Protein AF-A0A2A5GUU9-F1 (afdb_monomer_lite)

pLDDT: mean 74.66, std 14.59, range [38.53, 94.06]

Structure (mmCIF, N/CA/C/O backbone):
data_AF-A0A2A5GUU9-F1
#
_entry.id   AF-A0A2A5GUU9-F1
#
loop_
_atom_site.group_PDB
_atom_site.id
_atom_site.type_symbol
_atom_site.label_atom_id
_atom_site.label_alt_id
_atom_site.label_comp_id
_atom_site.label_asym_id
_atom_site.label_entity_id
_atom_site.label_seq_id
_atom_site.pdbx_PDB_ins_code
_atom_site.Cartn_x
_atom_site.Cartn_y
_atom_site.Cartn_z
_atom_site.occupancy
_atom_site.B_iso_or_equiv
_atom_site.auth_seq_id
_atom_site.auth_comp_id
_atom_site.auth_asym_id
_atom_site.auth_atom_id
_atom_site.pdbx_PDB_model_num
ATOM 1 N N . MET A 1 1 ? 46.945 8.160 -60.329 1.00 44.88 1 MET A N 1
ATOM 2 C CA . MET A 1 1 ? 46.396 6.872 -59.858 1.00 44.88 1 MET A CA 1
ATOM 3 C C . MET A 1 1 ? 44.908 6.904 -60.139 1.00 44.88 1 MET A C 1
ATOM 5 O O . MET A 1 1 ? 44.230 7.771 -59.609 1.00 44.88 1 MET A O 1
ATOM 9 N N . LEU A 1 2 ? 44.439 6.082 -61.076 1.00 42.75 2 LEU A N 1
ATOM 10 C CA . LEU A 1 2 ? 43.043 6.061 -61.502 1.00 42.75 2 LEU A CA 1
ATOM 11 C C . LEU A 1 2 ? 42.257 5.237 -60.474 1.00 42.75 2 LEU A C 1
ATOM 13 O O . LEU A 1 2 ? 42.399 4.018 -60.431 1.00 42.75 2 LEU A O 1
ATOM 17 N N . THR A 1 3 ? 41.498 5.887 -59.594 1.00 52.78 3 THR A N 1
ATOM 18 C CA . THR A 1 3 ? 40.617 5.191 -58.648 1.00 52.78 3 THR A CA 1
ATOM 19 C C . THR A 1 3 ? 39.367 4.759 -59.409 1.00 52.78 3 THR A C 1
ATOM 21 O O . THR A 1 3 ? 38.407 5.518 -59.529 1.00 52.78 3 THR A O 1
ATOM 24 N N . GLY A 1 4 ? 39.420 3.577 -60.022 1.00 50.66 4 GLY A N 1
ATOM 25 C CA . GLY A 1 4 ? 38.281 3.004 -60.730 1.00 50.66 4 GLY A CA 1
ATOM 26 C C . GLY A 1 4 ? 37.145 2.690 -59.759 1.00 50.66 4 GLY A C 1
ATOM 27 O O . GLY A 1 4 ? 37.320 1.898 -58.839 1.00 50.66 4 GLY A O 1
ATOM 28 N N . SER A 1 5 ? 35.980 3.300 -59.972 1.00 59.09 5 SER A N 1
ATOM 29 C CA . SER A 1 5 ? 34.720 2.783 -59.441 1.00 59.09 5 SER A CA 1
ATOM 30 C C . SER A 1 5 ? 34.329 1.582 -60.304 1.00 59.09 5 SER A C 1
ATOM 32 O O . SER A 1 5 ? 33.930 1.746 -61.456 1.00 59.09 5 SER A O 1
ATOM 34 N N . SER A 1 6 ? 34.514 0.367 -59.789 1.00 62.28 6 SER A N 1
ATOM 35 C CA . SER A 1 6 ? 33.959 -0.837 -60.402 1.00 62.28 6 SER A CA 1
ATOM 36 C C . SER A 1 6 ? 32.470 -0.898 -60.068 1.00 62.28 6 SER A C 1
ATOM 38 O O . SER A 1 6 ? 32.090 -1.131 -58.922 1.00 62.28 6 SER A O 1
ATOM 40 N N . THR A 1 7 ? 31.616 -0.662 -61.061 1.00 57.97 7 THR A N 1
ATOM 41 C CA . THR A 1 7 ? 30.197 -1.021 -60.970 1.00 57.97 7 THR A CA 1
ATOM 42 C C . THR A 1 7 ? 30.069 -2.482 -61.387 1.00 57.97 7 THR A C 1
ATOM 44 O O . THR A 1 7 ? 30.021 -2.810 -62.568 1.00 57.97 7 THR A O 1
ATOM 47 N N . GLU A 1 8 ? 30.094 -3.391 -60.413 1.00 65.75 8 GLU A N 1
ATOM 48 C CA . GLU A 1 8 ? 29.784 -4.798 -60.663 1.00 65.75 8 GLU A CA 1
ATOM 49 C C . GLU A 1 8 ? 28.259 -4.951 -60.723 1.00 65.75 8 GLU A C 1
ATOM 51 O O . GLU A 1 8 ? 27.563 -4.862 -59.713 1.00 65.75 8 GLU A O 1
ATOM 56 N N . PHE A 1 9 ? 27.714 -5.129 -61.928 1.00 59.59 9 PHE A N 1
ATOM 57 C CA . PHE A 1 9 ? 26.294 -5.419 -62.104 1.00 59.59 9 PHE A CA 1
ATOM 58 C C . PHE A 1 9 ? 26.030 -6.879 -61.735 1.00 59.59 9 PHE A C 1
ATOM 60 O O . PHE A 1 9 ? 26.279 -7.789 -62.527 1.00 59.59 9 PHE A O 1
ATOM 67 N N . LEU A 1 10 ? 25.490 -7.113 -60.540 1.00 64.44 10 LEU A N 1
ATOM 68 C CA . LEU A 1 10 ? 24.946 -8.417 -60.180 1.00 64.44 10 LEU A CA 1
ATOM 69 C C . LEU A 1 10 ? 23.604 -8.618 -60.905 1.00 64.44 10 LEU A C 1
ATOM 71 O O . LEU A 1 10 ? 22.556 -8.157 -60.460 1.00 64.44 10 LEU A O 1
ATOM 75 N N . SER A 1 11 ? 23.642 -9.284 -62.057 1.00 63.69 11 SER A N 1
ATOM 76 C CA . SER A 1 11 ? 22.452 -9.671 -62.819 1.00 63.69 11 SER A CA 1
ATOM 77 C C . SER A 1 11 ? 21.854 -10.957 -62.238 1.00 63.69 11 SER A C 1
ATOM 79 O O . SER A 1 11 ? 22.368 -12.047 -62.495 1.00 63.69 11 SER A O 1
ATOM 81 N N . ALA A 1 12 ? 20.745 -10.859 -61.503 1.00 59.12 12 AL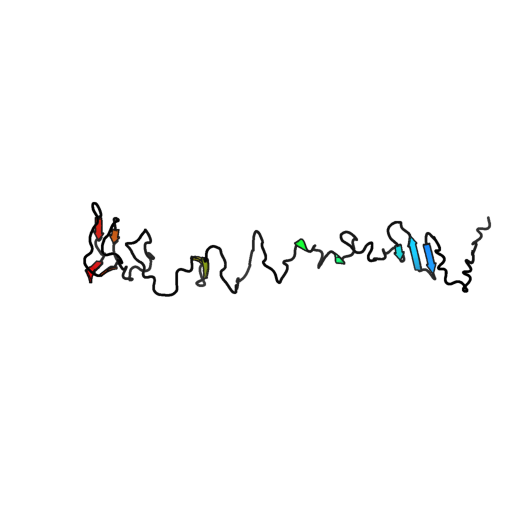A A N 1
ATOM 82 C CA . ALA A 1 12 ? 19.935 -12.029 -61.171 1.00 59.12 12 ALA A CA 1
ATOM 83 C C . ALA A 1 12 ? 19.127 -12.470 -62.407 1.00 59.12 12 ALA A C 1
ATOM 85 O O . ALA A 1 12 ? 18.341 -11.696 -62.953 1.00 59.12 12 ALA A O 1
ATOM 86 N N . ASN A 1 13 ? 19.317 -13.713 -62.859 1.00 58.25 13 ASN A N 1
ATOM 87 C CA . ASN A 1 13 ? 18.482 -14.317 -63.898 1.00 58.25 13 ASN A CA 1
ATOM 88 C C . ASN A 1 13 ? 17.068 -14.532 -63.332 1.00 58.25 13 ASN A C 1
ATOM 90 O O . ASN A 1 13 ? 16.883 -15.304 -62.394 1.00 58.25 13 ASN A O 1
ATOM 94 N N . SER A 1 14 ? 16.074 -13.848 -63.898 1.00 58.22 14 SER A N 1
ATOM 95 C CA . SER A 1 14 ? 14.685 -13.819 -63.423 1.00 58.22 14 SER A CA 1
ATOM 96 C C . SER A 1 14 ? 13.894 -15.116 -63.649 1.00 58.22 14 SER A C 1
ATOM 98 O O . SER A 1 14 ? 12.692 -15.137 -63.397 1.00 58.22 14 SER A O 1
ATOM 100 N N . ASN A 1 15 ? 14.534 -16.199 -64.111 1.00 59.56 15 ASN A N 1
ATOM 101 C CA . ASN A 1 15 ? 13.839 -17.396 -64.592 1.00 59.56 15 ASN A CA 1
ATOM 102 C C . ASN A 1 15 ? 14.002 -18.661 -63.730 1.00 59.56 15 ASN A C 1
ATOM 104 O O . ASN A 1 15 ? 13.786 -19.772 -64.212 1.00 59.56 15 ASN A O 1
ATOM 108 N N . THR A 1 16 ? 14.360 -18.529 -62.453 1.00 57.44 16 THR A N 1
ATOM 109 C CA . THR A 1 16 ? 14.311 -19.655 -61.508 1.00 57.44 16 THR A CA 1
ATOM 110 C C . THR A 1 16 ? 13.662 -19.219 -60.208 1.00 57.44 16 THR A C 1
ATOM 112 O O . THR A 1 16 ? 14.020 -18.186 -59.654 1.00 57.44 16 THR A O 1
ATOM 115 N N . THR A 1 17 ? 12.759 -20.039 -59.678 1.00 60.78 17 THR A N 1
ATOM 116 C CA . THR A 1 17 ? 12.109 -19.922 -58.357 1.00 60.78 17 THR A CA 1
ATOM 117 C C . THR A 1 17 ? 13.088 -20.036 -57.175 1.00 60.78 17 THR A C 1
ATOM 119 O O . THR A 1 17 ? 12.702 -20.418 -56.074 1.00 60.78 17 THR A O 1
ATOM 122 N N . GLN A 1 18 ? 14.373 -19.776 -57.403 1.00 60.59 18 GLN A N 1
ATOM 123 C CA . GLN A 1 18 ? 15.455 -19.938 -56.452 1.00 60.59 18 GLN A CA 1
ATOM 124 C C . GLN A 1 18 ? 15.873 -18.556 -55.955 1.00 60.59 18 GLN A C 1
ATOM 126 O O . GLN A 1 18 ? 16.434 -17.752 -56.698 1.00 60.59 18 GLN A O 1
ATOM 131 N N . SER A 1 19 ? 15.572 -18.272 -54.691 1.00 63.94 19 SER A N 1
ATOM 132 C CA . SER A 1 19 ? 16.056 -17.076 -54.012 1.00 63.94 19 SER A CA 1
ATOM 133 C C . SER A 1 19 ? 17.578 -17.165 -53.873 1.00 63.94 19 SER A C 1
ATOM 135 O O . SER A 1 19 ? 18.085 -18.003 -53.131 1.00 63.94 19 SER A O 1
ATOM 137 N N . ALA A 1 20 ? 18.317 -16.320 -54.592 1.00 63.84 20 ALA A N 1
ATOM 138 C CA . ALA A 1 20 ? 19.741 -16.127 -54.348 1.00 63.84 20 ALA A CA 1
ATOM 139 C C . ALA A 1 20 ? 19.919 -15.212 -53.126 1.00 63.84 20 ALA A C 1
ATOM 141 O O . ALA A 1 20 ? 19.330 -14.132 -53.072 1.00 63.84 20 ALA A O 1
ATOM 142 N N . ILE A 1 21 ? 20.717 -15.638 -52.144 1.00 65.56 21 ILE A N 1
ATOM 143 C CA . ILE A 1 21 ? 21.076 -14.810 -50.986 1.00 65.56 21 ILE A CA 1
ATOM 144 C C . ILE A 1 21 ? 22.334 -14.021 -51.350 1.00 65.56 21 ILE A C 1
ATOM 146 O O . ILE A 1 21 ? 23.390 -14.604 -51.585 1.00 65.56 21 ILE A O 1
ATOM 150 N N . LEU A 1 22 ? 22.218 -12.696 -51.403 1.00 72.12 22 LEU A N 1
ATOM 151 C CA . LEU A 1 22 ? 23.352 -11.791 -51.561 1.00 72.12 22 LEU A CA 1
ATOM 152 C C . LEU A 1 22 ? 23.886 -11.402 -50.176 1.00 72.12 22 LEU A C 1
ATOM 154 O O . LEU A 1 22 ? 23.215 -10.686 -49.437 1.00 72.12 22 LEU A O 1
ATOM 158 N N . THR A 1 23 ? 25.093 -11.851 -49.827 1.00 74.44 23 THR A N 1
ATOM 159 C CA . THR A 1 23 ? 25.776 -11.446 -48.587 1.00 74.44 23 THR A CA 1
ATOM 160 C C . THR A 1 23 ? 26.608 -10.194 -48.844 1.00 74.44 23 THR A C 1
ATOM 162 O O . THR A 1 23 ? 27.612 -10.244 -49.552 1.00 74.44 23 THR A O 1
ATOM 165 N N . VAL A 1 24 ? 26.196 -9.062 -48.279 1.00 78.38 24 VAL A N 1
ATOM 166 C CA . VAL A 1 24 ? 26.862 -7.760 -48.432 1.00 78.38 24 VAL A CA 1
ATOM 167 C C . VAL A 1 24 ? 26.878 -7.019 -47.101 1.00 78.38 24 VAL A C 1
ATOM 169 O O . VAL A 1 24 ? 25.917 -7.087 -46.344 1.00 78.38 24 VAL A O 1
ATOM 172 N N . ASN A 1 25 ? 27.950 -6.268 -46.834 1.00 83.69 25 ASN A N 1
ATOM 173 C CA . ASN A 1 25 ? 28.084 -5.486 -45.596 1.00 83.69 25 ASN A CA 1
ATOM 174 C C . ASN A 1 25 ? 27.114 -4.293 -45.548 1.00 83.69 25 ASN A C 1
ATOM 176 O O . ASN A 1 25 ? 26.705 -3.854 -44.474 1.00 83.69 25 ASN A O 1
ATOM 180 N N . SER A 1 26 ? 26.771 -3.736 -46.712 1.00 86.69 26 SER A N 1
ATOM 181 C CA . SER A 1 26 ? 25.816 -2.637 -46.831 1.00 86.69 26 SER A CA 1
ATOM 182 C C . SER A 1 26 ? 25.195 -2.574 -48.221 1.00 86.69 26 SER A C 1
ATOM 184 O O . SER A 1 26 ? 25.884 -2.812 -49.213 1.00 86.69 26 SER A O 1
ATOM 186 N N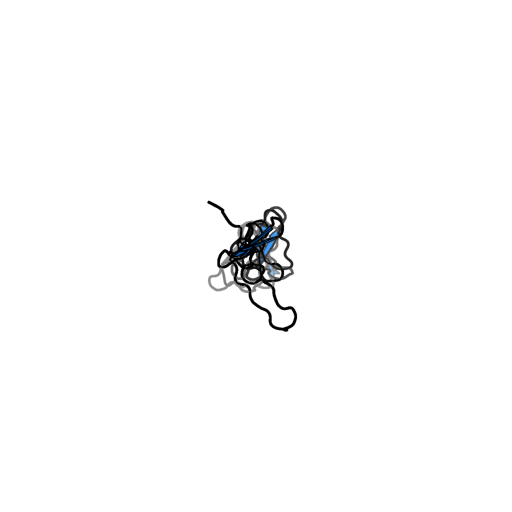 . ILE A 1 27 ? 23.933 -2.166 -48.292 1.00 88.38 27 ILE A N 1
ATOM 187 C CA . ILE A 1 27 ? 23.215 -1.861 -49.533 1.00 88.38 27 ILE A CA 1
ATOM 188 C C . ILE A 1 27 ? 22.854 -0.378 -49.499 1.00 88.38 27 ILE A C 1
ATOM 190 O O . ILE A 1 27 ? 22.288 0.070 -48.509 1.00 88.38 27 ILE A O 1
ATOM 194 N N . SER A 1 28 ? 23.161 0.378 -50.555 1.00 88.62 28 SER A N 1
ATOM 195 C CA . SER A 1 28 ? 22.864 1.814 -50.646 1.00 88.62 28 SER A CA 1
ATOM 196 C C . SER A 1 28 ? 22.017 2.126 -51.879 1.00 88.62 28 SER A C 1
ATOM 198 O O . SER A 1 28 ? 22.350 1.695 -52.983 1.00 88.62 28 SER A O 1
ATOM 200 N N . PHE A 1 29 ? 20.944 2.895 -51.695 1.00 84.50 29 PHE A N 1
ATOM 201 C CA . PHE A 1 29 ? 20.074 3.387 -52.761 1.00 84.50 29 PHE A CA 1
ATOM 202 C C . PHE A 1 29 ? 19.823 4.880 -52.569 1.00 84.50 29 PHE A C 1
ATOM 204 O O . PHE A 1 29 ? 19.198 5.294 -51.599 1.00 84.50 29 PHE A O 1
ATOM 211 N N . GLY A 1 30 ? 20.295 5.714 -53.499 1.00 82.62 30 GLY A N 1
ATOM 212 C CA . GLY A 1 30 ? 19.931 7.137 -53.521 1.00 82.62 30 GLY A CA 1
ATOM 213 C C . GLY A 1 30 ? 20.240 7.909 -52.228 1.00 82.62 30 GLY A C 1
ATOM 214 O O . GLY A 1 30 ? 19.532 8.860 -51.915 1.00 82.62 30 GLY A O 1
ATOM 215 N N . GLY A 1 31 ? 21.271 7.504 -51.478 1.00 82.06 31 GLY A N 1
ATOM 216 C CA . GLY A 1 31 ? 21.701 8.161 -50.238 1.00 82.06 31 GLY A CA 1
ATOM 217 C C . GLY A 1 31 ? 21.179 7.526 -48.947 1.00 82.06 31 GLY A C 1
ATOM 218 O O . GLY A 1 31 ? 21.681 7.870 -47.881 1.00 82.06 31 GLY A O 1
ATOM 219 N N . THR A 1 32 ? 20.247 6.573 -49.021 1.00 88.44 32 THR A N 1
ATOM 220 C CA . THR A 1 32 ? 19.879 5.733 -47.876 1.00 88.44 32 THR A CA 1
ATOM 221 C C . THR A 1 32 ? 20.622 4.407 -47.939 1.00 88.44 32 THR A C 1
ATOM 223 O O . THR A 1 32 ? 20.916 3.910 -49.027 1.00 88.44 32 THR A O 1
ATOM 226 N N . TYR A 1 33 ? 20.974 3.834 -46.791 1.00 91.56 33 TYR A N 1
ATOM 227 C CA . TYR A 1 33 ? 21.677 2.560 -46.753 1.00 91.56 33 TYR A CA 1
ATOM 228 C C . TYR A 1 33 ? 21.224 1.658 -45.607 1.00 91.56 33 TYR A C 1
ATOM 230 O O . TYR A 1 33 ? 20.964 2.112 -44.493 1.00 91.56 33 TYR A O 1
ATOM 238 N N . LEU A 1 34 ? 21.159 0.362 -45.907 1.00 92.81 34 LEU A N 1
ATOM 239 C CA . LEU A 1 34 ? 21.065 -0.717 -44.932 1.00 92.81 34 LEU A CA 1
ATOM 240 C C . LEU A 1 34 ? 22.471 -1.232 -44.652 1.00 92.81 34 LEU A C 1
ATOM 242 O O . LEU A 1 34 ? 23.250 -1.404 -45.592 1.00 92.81 34 LEU A O 1
ATOM 246 N N . LYS A 1 35 ? 22.804 -1.489 -43.391 1.00 92.25 35 LYS A N 1
ATOM 247 C CA . LYS A 1 35 ? 24.122 -1.998 -43.003 1.00 92.25 35 LYS A CA 1
ATOM 248 C C . LYS A 1 35 ? 24.001 -3.133 -41.998 1.00 92.25 35 LYS A C 1
ATOM 250 O O . LYS A 1 35 ? 23.275 -3.009 -41.017 1.00 92.25 35 LYS A O 1
ATOM 255 N N . ASP A 1 36 ? 24.762 -4.194 -42.232 1.00 91.38 36 ASP A N 1
ATOM 256 C CA . ASP A 1 36 ? 24.990 -5.245 -41.248 1.00 91.38 36 ASP A CA 1
ATOM 257 C C . ASP A 1 36 ? 26.007 -4.755 -40.202 1.00 91.38 36 ASP A C 1
ATOM 259 O O . ASP A 1 36 ? 27.116 -4.318 -40.534 1.00 91.38 36 ASP A O 1
ATOM 263 N N . VAL A 1 37 ? 25.604 -4.771 -38.931 1.00 89.25 37 VAL A N 1
ATOM 264 C CA . VAL A 1 37 ? 26.455 -4.433 -37.780 1.00 89.25 37 VAL A CA 1
ATOM 265 C C . VAL A 1 37 ? 26.576 -5.609 -36.801 1.00 89.25 37 VAL A C 1
ATOM 267 O O . VAL A 1 37 ? 26.789 -5.417 -35.603 1.00 89.25 37 VAL A O 1
ATOM 270 N N . GLY A 1 38 ? 26.450 -6.836 -37.309 1.00 86.88 38 GLY A N 1
ATOM 271 C CA . GLY A 1 38 ? 26.517 -8.086 -36.563 1.00 86.88 38 GLY A CA 1
ATOM 272 C C . GLY A 1 38 ? 25.123 -8.590 -36.207 1.00 86.88 38 GLY A C 1
ATOM 273 O O . GLY A 1 38 ? 24.404 -9.118 -37.045 1.00 86.88 38 GLY A O 1
ATOM 274 N N . ASN A 1 39 ? 24.719 -8.428 -34.947 1.00 85.94 39 ASN A N 1
ATOM 275 C CA . ASN A 1 39 ? 23.418 -8.928 -34.478 1.00 85.94 39 ASN A CA 1
ATOM 276 C C . ASN A 1 39 ? 22.228 -8.048 -34.901 1.00 85.94 39 ASN A C 1
ATOM 278 O O . ASN A 1 39 ? 21.090 -8.371 -34.576 1.00 85.94 39 ASN A O 1
ATOM 282 N N . ASN A 1 40 ? 22.475 -6.928 -35.584 1.00 90.06 40 ASN A N 1
ATOM 283 C CA . ASN A 1 40 ? 21.451 -5.975 -35.996 1.00 90.06 40 ASN A CA 1
ATOM 284 C C . ASN A 1 40 ? 21.694 -5.513 -37.434 1.00 90.06 40 ASN A C 1
ATOM 286 O O . ASN A 1 40 ? 22.832 -5.471 -37.903 1.00 90.06 40 ASN A O 1
ATOM 290 N N . ILE A 1 41 ? 20.619 -5.071 -38.081 1.00 91.88 41 ILE A N 1
ATOM 291 C CA . ILE A 1 41 ? 20.683 -4.254 -39.290 1.00 91.88 41 ILE A CA 1
ATOM 292 C C . ILE A 1 41 ? 20.373 -2.813 -38.902 1.00 91.88 41 ILE A C 1
ATOM 294 O O . ILE A 1 41 ? 19.460 -2.572 -38.111 1.00 91.88 41 ILE A O 1
ATOM 298 N N . THR A 1 42 ? 21.108 -1.858 -39.465 1.00 93.19 42 THR A N 1
ATOM 299 C CA . THR A 1 42 ? 20.784 -0.436 -39.329 1.00 93.19 42 THR A CA 1
ATOM 300 C C . THR A 1 42 ? 20.287 0.160 -40.639 1.00 93.19 42 THR A C 1
ATOM 302 O O . THR A 1 42 ? 20.743 -0.227 -41.714 1.00 93.19 42 THR A O 1
ATOM 305 N N . TYR A 1 43 ? 19.365 1.116 -40.551 1.00 94.06 43 TYR A N 1
ATOM 306 C CA . TYR A 1 43 ? 18.928 1.984 -41.640 1.00 94.06 43 TYR A CA 1
ATOM 307 C C . TYR A 1 43 ? 19.463 3.389 -41.379 1.00 94.06 43 TYR A C 1
ATOM 309 O O . TYR A 1 43 ? 19.081 4.029 -40.406 1.00 94.06 43 TYR A O 1
ATOM 317 N N . ASN A 1 44 ? 20.390 3.860 -42.216 1.00 92.69 44 ASN A N 1
ATOM 318 C CA . ASN A 1 44 ? 21.064 5.156 -42.048 1.00 92.69 44 ASN A CA 1
ATOM 319 C C . ASN A 1 44 ? 21.719 5.376 -40.668 1.00 92.69 44 ASN A C 1
ATOM 321 O O . ASN A 1 44 ? 21.956 6.515 -40.273 1.00 92.69 44 ASN A O 1
ATOM 325 N N . GLY A 1 45 ? 22.052 4.294 -39.959 1.00 91.00 45 GLY A N 1
ATOM 326 C CA . GLY A 1 45 ? 22.626 4.330 -38.611 1.00 91.00 45 GLY A CA 1
ATOM 327 C C . GLY A 1 45 ? 21.648 3.960 -37.494 1.00 91.00 45 GLY A C 1
ATOM 328 O O . GLY A 1 45 ? 22.109 3.494 -36.455 1.00 91.00 45 GLY A O 1
ATOM 329 N N . ASP A 1 46 ? 20.337 4.056 -37.724 1.00 91.69 46 ASP A N 1
ATOM 330 C CA . ASP A 1 46 ? 19.316 3.666 -36.747 1.00 91.69 46 ASP A CA 1
ATOM 331 C C . ASP A 1 46 ? 19.100 2.156 -36.762 1.00 91.69 46 ASP A C 1
ATOM 333 O O . ASP A 1 46 ? 19.038 1.545 -37.827 1.00 91.69 46 ASP A O 1
ATOM 337 N N . ILE A 1 47 ? 18.975 1.534 -35.591 1.00 91.62 47 ILE A N 1
ATOM 338 C CA . ILE A 1 47 ? 18.718 0.093 -35.486 1.00 91.62 47 ILE A CA 1
ATOM 339 C C . ILE A 1 47 ? 17.319 -0.215 -36.023 1.00 91.62 47 ILE A C 1
ATOM 341 O O . ILE A 1 47 ? 16.341 0.422 -35.646 1.00 91.62 47 ILE A O 1
ATOM 345 N N . ILE A 1 48 ? 17.218 -1.223 -36.890 1.00 91.25 48 ILE A N 1
ATOM 346 C CA . ILE A 1 48 ? 15.932 -1.782 -37.300 1.00 91.25 48 ILE A CA 1
ATOM 347 C C . ILE A 1 48 ? 15.513 -2.817 -36.258 1.00 91.25 48 ILE A C 1
ATOM 349 O O . ILE A 1 48 ? 16.192 -3.832 -36.065 1.00 91.25 48 ILE A O 1
ATOM 353 N N . TRP A 1 49 ? 14.380 -2.568 -35.607 1.00 90.56 49 TRP A N 1
ATOM 354 C CA . TRP A 1 49 ? 13.767 -3.514 -34.680 1.00 90.56 49 TRP A CA 1
ATOM 355 C C . TRP A 1 49 ? 12.926 -4.558 -35.422 1.00 90.56 49 TRP A C 1
ATOM 357 O O . TRP A 1 49 ? 12.206 -4.267 -36.376 1.00 90.56 49 TRP A O 1
ATOM 367 N N . THR A 1 50 ? 13.050 -5.798 -34.973 1.00 88.44 50 THR A N 1
ATOM 368 C CA . THR A 1 50 ? 12.453 -7.027 -35.497 1.00 88.44 50 THR A CA 1
ATOM 369 C C . THR A 1 50 ? 12.115 -7.936 -34.316 1.00 88.44 50 THR A C 1
ATOM 371 O O . THR A 1 50 ? 12.673 -7.757 -33.239 1.00 88.44 50 THR A O 1
ATOM 374 N N . ALA A 1 51 ? 11.328 -8.993 -34.538 1.00 86.38 51 ALA A N 1
ATOM 375 C CA . ALA A 1 51 ? 10.997 -9.984 -33.502 1.00 86.38 51 ALA A CA 1
ATOM 376 C C . ALA A 1 51 ? 12.217 -10.666 -32.832 1.00 86.38 51 ALA A C 1
ATOM 378 O O . ALA A 1 51 ? 12.076 -11.353 -31.824 1.00 86.38 51 ALA A O 1
ATOM 379 N N . ASN A 1 52 ? 13.415 -10.540 -33.418 1.00 85.19 52 ASN A N 1
ATOM 380 C CA . ASN A 1 52 ? 14.650 -11.101 -32.866 1.00 85.19 52 ASN A CA 1
ATOM 381 C C . ASN A 1 52 ? 15.391 -10.133 -31.924 1.00 85.19 52 ASN A C 1
ATOM 383 O O . ASN A 1 52 ? 16.297 -10.566 -31.214 1.00 85.19 52 ASN A O 1
ATOM 387 N N . ASN A 1 53 ? 15.065 -8.837 -31.937 1.00 86.88 53 ASN A N 1
ATOM 388 C CA . ASN A 1 53 ? 15.769 -7.791 -31.183 1.00 86.88 53 ASN A CA 1
ATOM 389 C C . ASN A 1 53 ? 14.829 -6.711 -30.605 1.00 86.88 53 ASN A C 1
ATOM 391 O O . ASN A 1 53 ? 15.299 -5.636 -30.246 1.00 86.88 53 ASN A O 1
ATOM 395 N N . ASP A 1 54 ? 13.529 -6.987 -30.490 1.00 85.06 54 ASP A N 1
ATOM 396 C CA . ASP A 1 54 ? 12.492 -6.106 -29.927 1.00 85.06 54 ASP A CA 1
ATOM 397 C C . ASP A 1 54 ? 12.093 -6.467 -28.478 1.00 85.06 54 ASP A C 1
ATOM 399 O O . ASP A 1 54 ? 11.075 -6.001 -27.973 1.00 85.06 54 ASP A O 1
ATOM 403 N N . GLY A 1 55 ? 12.893 -7.295 -27.796 1.00 80.12 55 GLY A N 1
ATOM 404 C CA . GLY A 1 55 ? 12.651 -7.732 -26.417 1.00 80.12 55 GLY A CA 1
ATOM 405 C C . GLY A 1 55 ? 13.351 -6.898 -25.335 1.00 80.12 55 GLY A C 1
ATOM 406 O O . GLY A 1 55 ? 14.023 -5.903 -25.614 1.00 80.12 55 GLY A O 1
ATOM 407 N N . ASN A 1 56 ? 13.243 -7.376 -24.088 1.00 80.19 56 ASN A N 1
ATOM 408 C CA . ASN A 1 56 ? 13.780 -6.709 -22.899 1.00 80.19 56 ASN A CA 1
ATOM 409 C C . ASN A 1 56 ? 15.273 -6.370 -23.028 1.00 80.19 56 ASN A C 1
ATOM 411 O O . ASN A 1 56 ? 16.113 -7.267 -23.143 1.00 80.19 56 ASN A O 1
ATOM 415 N N . GLY A 1 57 ? 15.606 -5.087 -22.896 1.00 78.44 57 GLY A N 1
ATOM 416 C CA . GLY A 1 57 ? 16.985 -4.599 -22.973 1.00 78.44 57 GLY A CA 1
ATOM 417 C C . GLY A 1 57 ? 17.452 -4.269 -24.394 1.00 78.44 57 GLY A C 1
ATOM 418 O O . GLY A 1 57 ? 18.635 -3.996 -24.590 1.00 78.44 57 GLY A O 1
ATOM 419 N N . SER A 1 58 ? 16.538 -4.251 -25.369 1.00 81.06 58 SER A N 1
ATOM 420 C CA . SER A 1 58 ? 16.784 -3.783 -26.742 1.00 81.06 58 SER A CA 1
ATOM 421 C C . SER A 1 58 ? 17.042 -2.275 -26.842 1.00 81.06 58 SER A C 1
ATOM 423 O O . SER A 1 58 ? 17.539 -1.798 -27.862 1.00 81.06 58 SER A O 1
ATOM 425 N N . GLY A 1 59 ? 16.686 -1.514 -25.801 1.00 79.75 59 GLY A N 1
ATOM 426 C CA . GLY A 1 59 ? 16.718 -0.051 -25.823 1.00 79.75 59 GLY A CA 1
ATOM 427 C C . GLY A 1 59 ? 15.569 0.575 -26.619 1.00 79.75 59 GLY A C 1
ATOM 428 O O . GLY A 1 59 ? 15.489 1.801 -26.668 1.00 79.75 59 GLY A O 1
ATOM 429 N N . LEU A 1 60 ? 14.676 -0.240 -27.200 1.00 81.44 60 LEU A N 1
ATOM 430 C CA . LEU A 1 60 ? 13.365 0.215 -27.648 1.00 81.44 60 LEU A CA 1
ATOM 431 C C . LEU A 1 60 ? 12.563 0.620 -26.406 1.00 81.44 60 LEU A C 1
ATOM 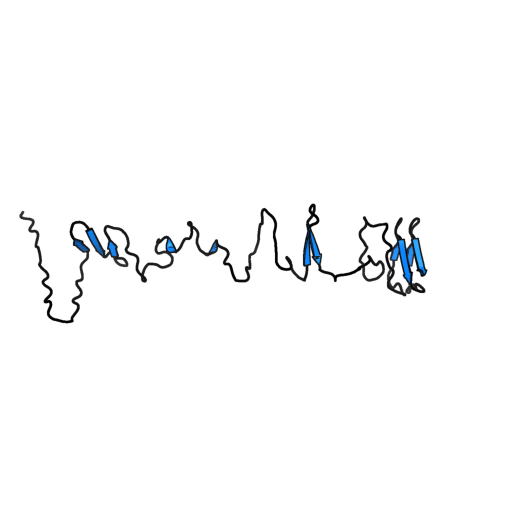433 O O . LEU A 1 60 ? 12.523 -0.099 -25.408 1.00 81.44 60 LEU A O 1
ATOM 437 N N . ASP A 1 61 ? 11.902 1.767 -26.460 1.00 71.38 61 ASP A N 1
ATOM 438 C CA . ASP A 1 61 ? 11.070 2.271 -25.366 1.00 71.38 61 ASP A CA 1
ATOM 439 C C . ASP A 1 61 ? 9.799 1.434 -25.129 1.00 71.38 61 ASP A C 1
ATOM 441 O O . ASP A 1 61 ? 9.069 1.692 -24.178 1.00 71.38 61 ASP A O 1
ATOM 445 N N . ALA A 1 62 ? 9.572 0.369 -25.908 1.00 70.19 62 ALA A N 1
ATOM 446 C CA . ALA A 1 62 ? 8.503 -0.607 -25.697 1.00 70.19 62 ALA A CA 1
ATOM 447 C C . ALA A 1 62 ? 8.565 -1.307 -24.322 1.00 70.19 62 ALA A C 1
ATOM 449 O O . ALA A 1 62 ? 7.529 -1.720 -23.800 1.00 70.19 62 ALA A O 1
ATOM 450 N N . ASP A 1 63 ? 9.752 -1.401 -23.712 1.00 69.44 63 ASP A N 1
ATOM 451 C CA . ASP A 1 63 ? 9.938 -1.960 -22.365 1.00 69.44 63 ASP A CA 1
ATOM 452 C C . ASP A 1 63 ? 9.484 -0.999 -21.244 1.00 69.44 63 ASP A C 1
ATOM 454 O O . ASP A 1 63 ? 9.300 -1.417 -20.092 1.00 69.44 63 ASP A O 1
ATOM 458 N N . LEU A 1 64 ? 9.336 0.296 -21.556 1.00 75.44 64 LEU A N 1
ATOM 459 C CA . LEU A 1 64 ? 9.108 1.367 -20.592 1.00 75.44 64 LEU A CA 1
ATOM 460 C C . LEU A 1 64 ? 7.813 2.119 -20.901 1.00 75.44 64 LEU A C 1
ATOM 462 O O . LEU A 1 64 ? 7.714 2.882 -21.855 1.00 75.44 64 LEU A O 1
ATOM 466 N N . LEU A 1 65 ? 6.838 2.025 -20.005 1.00 79.88 65 LEU A N 1
ATOM 467 C CA . LEU A 1 65 ? 5.714 2.953 -20.028 1.00 79.88 65 LEU A CA 1
ATOM 468 C C . LEU A 1 65 ? 6.144 4.208 -19.264 1.00 79.88 65 LEU A C 1
ATOM 470 O O . LEU A 1 65 ? 6.499 4.122 -18.096 1.00 79.88 65 LEU A O 1
ATOM 474 N N . GLY A 1 66 ? 6.200 5.370 -19.918 1.00 82.75 66 GLY A N 1
ATOM 475 C CA . GLY A 1 66 ? 6.569 6.630 -19.252 1.00 82.75 66 GLY A CA 1
ATOM 476 C C . GLY A 1 66 ? 7.957 6.638 -18.587 1.00 82.75 66 GLY A C 1
ATOM 477 O O . GLY A 1 66 ? 8.155 7.367 -17.619 1.00 82.75 66 GLY A O 1
ATOM 478 N N . GLY A 1 67 ? 8.901 5.823 -19.076 1.00 83.00 67 GLY A N 1
ATOM 479 C CA . GLY A 1 67 ? 10.265 5.723 -18.539 1.00 83.00 67 GLY A CA 1
ATOM 480 C C . GLY A 1 67 ? 10.437 4.752 -17.366 1.00 83.00 67 GLY A C 1
ATOM 481 O O . GLY A 1 67 ? 11.549 4.613 -16.858 1.00 83.00 67 GLY A O 1
ATOM 482 N N . PHE A 1 68 ? 9.378 4.055 -16.948 1.00 83.06 68 PHE A N 1
ATOM 483 C CA . PHE A 1 68 ? 9.442 3.072 -15.871 1.00 83.06 68 PHE A CA 1
ATOM 484 C C . PHE A 1 68 ? 9.149 1.659 -16.372 1.00 83.06 68 PHE A C 1
ATOM 486 O O . PHE A 1 68 ? 8.333 1.441 -17.267 1.00 83.06 68 PHE A O 1
ATOM 493 N N . ASN A 1 69 ? 9.808 0.680 -15.753 1.00 83.50 69 ASN A N 1
ATOM 494 C CA . ASN A 1 69 ? 9.545 -0.727 -16.029 1.00 83.50 69 ASN A CA 1
ATOM 495 C C . ASN A 1 69 ? 8.180 -1.1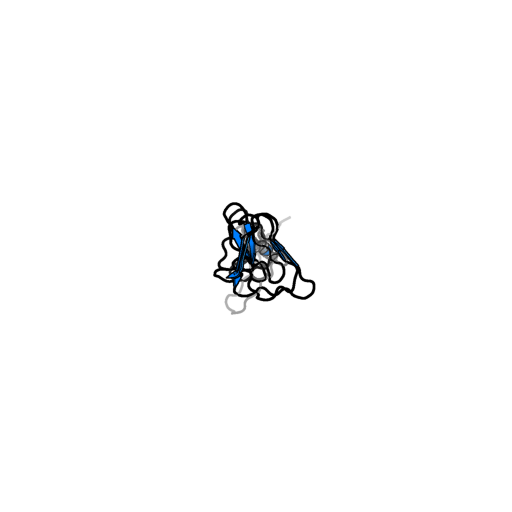65 -15.464 1.00 83.50 69 ASN A C 1
ATOM 497 O O . ASN A 1 69 ? 7.598 -0.522 -14.583 1.00 83.50 69 ASN A O 1
ATOM 501 N N . SER A 1 70 ? 7.700 -2.323 -15.921 1.00 83.88 70 SER A N 1
ATOM 502 C CA . SER A 1 70 ? 6.413 -2.882 -15.486 1.00 83.88 70 SER A CA 1
ATOM 503 C C . SER A 1 70 ? 6.314 -3.170 -13.977 1.00 83.88 70 SER A C 1
ATOM 505 O O . SER A 1 70 ? 5.205 -3.217 -13.449 1.00 83.88 70 SER A O 1
ATOM 507 N N . ASN A 1 71 ? 7.437 -3.310 -13.258 1.00 83.06 71 ASN A N 1
ATOM 508 C CA . ASN A 1 71 ? 7.449 -3.571 -11.812 1.00 83.06 71 ASN A CA 1
ATOM 509 C C . ASN A 1 71 ? 7.063 -2.349 -10.967 1.00 83.06 71 ASN A C 1
ATOM 511 O O . ASN A 1 71 ? 6.829 -2.492 -9.769 1.00 83.06 71 ASN A O 1
ATOM 515 N N . THR A 1 72 ? 6.997 -1.160 -11.563 1.00 87.25 72 THR A N 1
ATOM 516 C CA . THR A 1 72 ? 6.565 0.063 -10.868 1.00 87.25 72 THR A CA 1
ATOM 517 C C . THR A 1 72 ? 5.049 0.257 -10.860 1.00 87.25 72 THR A C 1
ATOM 519 O O . THR A 1 72 ? 4.535 1.045 -10.067 1.00 87.25 72 THR A O 1
ATOM 522 N N . TYR A 1 73 ? 4.322 -0.470 -11.709 1.00 87.31 73 TYR A N 1
ATOM 523 C CA . TYR A 1 73 ? 2.886 -0.303 -11.893 1.00 87.31 73 TYR A CA 1
ATOM 524 C C . TYR A 1 73 ? 2.089 -1.395 -11.180 1.00 87.31 73 TYR A C 1
ATOM 526 O O . TYR A 1 73 ? 2.453 -2.572 -11.170 1.00 87.31 73 TYR A O 1
ATOM 534 N N . LEU A 1 74 ? 0.944 -1.006 -10.620 1.00 88.06 74 LEU A N 1
ATOM 535 C CA . LEU A 1 74 ? -0.042 -1.951 -10.104 1.00 88.06 74 LEU A CA 1
ATOM 536 C C . LEU A 1 74 ? -0.841 -2.548 -11.267 1.00 88.06 74 LEU A C 1
ATOM 538 O O . LEU A 1 74 ? -1.356 -1.822 -12.116 1.00 88.06 74 LEU A O 1
ATOM 542 N N . ARG A 1 75 ? -0.975 -3.877 -11.290 1.00 86.75 75 ARG A N 1
ATOM 543 C CA . ARG A 1 75 ? -1.795 -4.588 -12.283 1.00 86.75 75 ARG A CA 1
ATOM 544 C C . ARG A 1 75 ? -3.243 -4.641 -11.801 1.00 86.75 75 ARG A C 1
ATOM 546 O O . ARG A 1 75 ? -3.500 -5.035 -10.666 1.00 86.75 75 ARG A O 1
ATOM 553 N N . THR A 1 76 ? -4.183 -4.246 -12.654 1.00 84.31 76 THR A N 1
ATOM 554 C CA . THR A 1 76 ? -5.622 -4.292 -12.357 1.00 84.31 76 THR A CA 1
ATOM 555 C C . THR A 1 76 ? -6.204 -5.672 -12.694 1.00 84.31 76 THR A C 1
ATOM 557 O O . THR A 1 76 ? -5.697 -6.369 -13.570 1.00 84.31 76 THR A O 1
ATOM 560 N N . GLY A 1 77 ? -7.265 -6.089 -11.991 1.00 81.25 77 GLY A N 1
ATOM 561 C CA . GLY A 1 77 ? -8.012 -7.324 -12.294 1.00 81.25 77 GLY A CA 1
ATOM 562 C C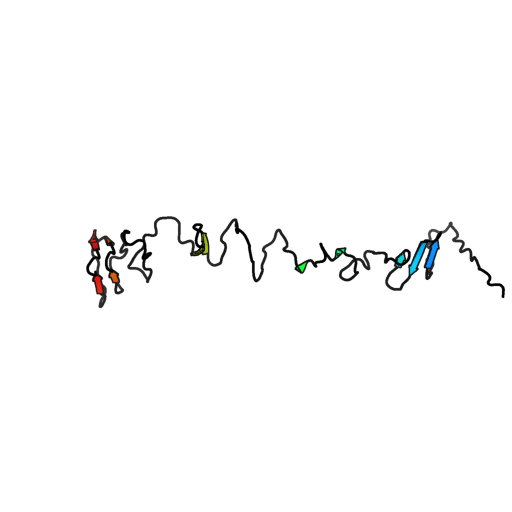 . GLY A 1 77 ? -7.596 -8.586 -11.526 1.00 81.25 77 GLY A C 1
ATOM 563 O O . GLY A 1 77 ? -8.200 -9.637 -11.722 1.00 81.25 77 GLY A O 1
ATOM 564 N N . THR A 1 78 ? -6.614 -8.503 -10.628 1.00 80.94 78 THR A N 1
ATOM 565 C CA . THR A 1 78 ? -6.215 -9.607 -9.740 1.00 80.94 78 THR A CA 1
ATOM 566 C C . THR A 1 78 ? -6.078 -9.132 -8.298 1.00 80.94 78 THR A C 1
ATOM 568 O O . THR A 1 78 ? -6.056 -7.931 -8.028 1.00 80.94 78 THR A O 1
ATOM 571 N N . ASN A 1 79 ? -5.926 -10.073 -7.363 1.00 85.25 79 ASN A N 1
ATOM 572 C CA . ASN A 1 79 ? -5.510 -9.745 -6.001 1.00 85.25 79 ASN A CA 1
ATOM 573 C C . ASN A 1 79 ? -4.134 -9.061 -6.032 1.00 85.25 79 ASN A C 1
ATOM 575 O O . ASN A 1 79 ? -3.213 -9.545 -6.694 1.00 85.25 79 ASN A O 1
ATOM 579 N N . ILE A 1 80 ? -3.999 -7.945 -5.315 1.00 85.50 80 ILE A N 1
ATOM 580 C CA . ILE A 1 80 ? -2.749 -7.189 -5.192 1.00 85.50 80 ILE A CA 1
ATOM 581 C C . ILE A 1 80 ? -2.178 -7.448 -3.798 1.00 85.50 80 ILE A C 1
ATOM 583 O O . ILE A 1 80 ? -2.826 -7.151 -2.798 1.00 85.50 80 ILE A O 1
ATOM 587 N N . SER A 1 81 ? -0.956 -7.982 -3.737 1.00 85.69 81 SER A N 1
ATOM 588 C CA . SER A 1 81 ? -0.198 -8.151 -2.495 1.00 85.69 81 SER A CA 1
ATOM 589 C C . SER A 1 81 ? 0.987 -7.197 -2.503 1.00 85.69 81 SER A C 1
ATOM 591 O O . SER A 1 81 ? 1.902 -7.336 -3.312 1.00 85.69 81 SER A O 1
ATOM 593 N N . VAL A 1 82 ? 0.964 -6.222 -1.604 1.00 85.25 82 VAL A N 1
ATOM 594 C CA . VAL A 1 82 ? 1.977 -5.171 -1.475 1.00 85.25 82 VAL A CA 1
ATOM 595 C C . VAL A 1 82 ? 2.350 -5.018 -0.008 1.00 85.25 82 VAL A C 1
ATOM 597 O O . VAL A 1 82 ? 1.507 -5.190 0.867 1.00 85.25 82 VAL A O 1
ATOM 600 N N . ALA A 1 83 ? 3.619 -4.708 0.265 1.00 86.00 83 ALA A N 1
ATOM 601 C CA . ALA A 1 83 ? 4.105 -4.583 1.639 1.00 86.00 83 ALA A CA 1
ATOM 602 C C . ALA A 1 83 ? 3.505 -3.366 2.359 1.00 86.00 83 ALA A C 1
ATOM 604 O O . ALA A 1 83 ? 3.185 -3.447 3.538 1.00 86.00 83 ALA A O 1
ATOM 605 N N . ASN A 1 84 ? 3.357 -2.245 1.647 1.00 83.62 84 ASN A N 1
ATOM 606 C CA . ASN A 1 84 ? 2.837 -0.995 2.190 1.00 83.62 84 ASN A CA 1
ATOM 607 C C . ASN A 1 84 ? 1.973 -0.286 1.145 1.00 83.62 84 ASN A C 1
ATOM 609 O O . ASN A 1 84 ? 2.286 -0.316 -0.046 1.00 83.62 84 ASN A O 1
ATOM 613 N N . VAL A 1 85 ? 0.920 0.390 1.606 1.00 86.06 85 VAL A N 1
ATOM 614 C CA . VAL A 1 85 ? 0.067 1.258 0.788 1.00 86.06 85 VAL A CA 1
ATOM 615 C C . VAL A 1 85 ? -0.102 2.585 1.516 1.00 86.06 85 VAL A C 1
ATOM 617 O O . VAL A 1 85 ? -0.614 2.614 2.632 1.00 86.06 85 VAL A O 1
ATOM 620 N N . THR A 1 86 ? 0.301 3.681 0.873 1.00 87.19 86 THR A N 1
ATOM 621 C CA . THR A 1 86 ? 0.077 5.046 1.367 1.00 87.19 86 THR A CA 1
ATOM 622 C C . THR A 1 86 ? -0.987 5.713 0.506 1.00 87.19 86 THR A C 1
ATOM 624 O O . THR A 1 86 ? -0.827 5.802 -0.709 1.00 87.19 86 THR A O 1
ATOM 627 N N . ILE A 1 87 ? -2.066 6.195 1.126 1.00 86.38 87 ILE A N 1
ATOM 628 C CA . ILE A 1 87 ? -3.182 6.865 0.445 1.00 86.38 87 ILE A CA 1
ATOM 629 C C . ILE A 1 87 ? -3.290 8.276 1.019 1.00 86.38 87 ILE A C 1
ATOM 631 O O . ILE A 1 87 ? -3.539 8.441 2.207 1.00 86.38 87 ILE A O 1
ATOM 635 N N . SER A 1 88 ? -3.096 9.299 0.184 1.00 87.56 88 SER A N 1
ATOM 636 C CA . SER A 1 88 ? -3.171 10.712 0.601 1.00 87.56 88 SER A CA 1
ATOM 637 C C . SER A 1 88 ? -4.606 11.259 0.697 1.00 87.56 88 SER A C 1
ATOM 639 O O . SER A 1 88 ? -4.793 12.435 0.989 1.00 87.56 88 SER A O 1
ATOM 641 N N . GLY A 1 89 ? -5.611 10.422 0.428 1.00 83.50 89 GLY A N 1
ATOM 642 C CA . GLY A 1 89 ? -7.039 10.750 0.466 1.00 83.50 89 GLY A CA 1
ATOM 643 C C . GLY A 1 89 ? -7.857 9.668 1.175 1.00 83.50 89 GLY A C 1
ATOM 644 O O . GLY A 1 89 ? -7.371 9.015 2.095 1.00 83.50 89 GLY A O 1
ATOM 645 N N . SER A 1 90 ? -9.103 9.461 0.748 1.00 80.00 90 SER A N 1
ATOM 646 C CA . SER A 1 90 ? -9.969 8.412 1.298 1.00 80.00 90 SER A CA 1
ATOM 647 C C . SER A 1 90 ? -9.759 7.058 0.607 1.00 80.00 90 SER A C 1
ATOM 649 O O . SER A 1 90 ? -9.522 6.982 -0.598 1.00 80.00 90 SER A O 1
ATOM 651 N N . LEU A 1 91 ? -9.875 5.972 1.378 1.00 81.50 91 LEU A N 1
ATOM 652 C CA . LEU A 1 91 ? -9.927 4.598 0.872 1.00 81.50 91 LEU A CA 1
ATOM 653 C C . LEU A 1 91 ? -11.385 4.121 0.862 1.00 81.50 91 LEU A C 1
ATOM 655 O O . LEU A 1 91 ? -12.029 4.086 1.906 1.00 81.50 91 LEU A O 1
ATOM 659 N N . SER A 1 92 ? -11.891 3.735 -0.310 1.00 80.75 92 SER A N 1
ATOM 660 C CA . SER A 1 92 ? -13.209 3.112 -0.478 1.00 80.75 92 SER A CA 1
ATOM 661 C C . SER A 1 92 ? -13.029 1.657 -0.904 1.00 80.75 92 SER A C 1
ATOM 663 O O . SER A 1 92 ? -12.466 1.397 -1.966 1.00 80.75 92 SER A O 1
ATOM 665 N N . ALA A 1 93 ? -13.515 0.711 -0.101 1.00 78.56 93 ALA A N 1
ATOM 666 C CA . ALA A 1 93 ? -13.431 -0.723 -0.373 1.00 78.56 93 ALA A CA 1
ATOM 667 C C . ALA A 1 93 ? -14.832 -1.355 -0.420 1.00 78.56 93 ALA A C 1
ATOM 669 O O . ALA A 1 93 ? -15.688 -1.041 0.404 1.00 78.56 93 ALA A O 1
ATOM 670 N N . ASN A 1 94 ? -15.065 -2.273 -1.364 1.00 76.88 94 ASN A N 1
ATOM 671 C CA . ASN A 1 94 ? -16.283 -3.093 -1.434 1.00 76.88 94 ASN A CA 1
ATOM 672 C C . ASN A 1 94 ? -16.126 -4.343 -0.538 1.00 76.88 94 ASN A C 1
ATOM 674 O O . ASN A 1 94 ? -16.218 -5.475 -1.000 1.00 76.88 94 ASN A O 1
ATOM 678 N N . GLY A 1 95 ? -15.745 -4.141 0.726 1.00 72.62 95 GLY A N 1
ATOM 679 C CA . GLY A 1 95 ? -15.411 -5.215 1.663 1.00 72.62 95 GLY A CA 1
ATOM 680 C C . GLY A 1 95 ? -14.624 -4.721 2.875 1.00 72.62 95 GLY A C 1
ATOM 681 O O . GLY A 1 95 ? -14.372 -3.524 3.022 1.00 72.62 95 GLY A O 1
ATOM 682 N N . SER A 1 96 ? -14.232 -5.650 3.747 1.00 70.00 96 SER A N 1
ATOM 683 C CA . SER A 1 96 ? -13.393 -5.344 4.907 1.00 70.00 96 SER A CA 1
ATOM 684 C C . SER A 1 96 ? -12.006 -4.871 4.475 1.00 70.00 96 SER A C 1
ATOM 686 O O . SER A 1 96 ? -11.390 -5.432 3.569 1.00 70.00 96 SER A O 1
ATOM 688 N N . ILE A 1 97 ? -11.494 -3.865 5.173 1.00 77.25 97 ILE A N 1
ATOM 689 C CA . ILE A 1 97 ? -10.079 -3.505 5.157 1.00 77.25 97 ILE A CA 1
ATOM 690 C C . ILE A 1 97 ? -9.527 -4.111 6.453 1.00 77.25 97 ILE A C 1
ATOM 692 O O . ILE A 1 97 ? -10.122 -3.895 7.497 1.00 77.25 97 ILE A O 1
ATOM 696 N N . GLY A 1 98 ? -8.467 -4.918 6.408 1.00 71.25 98 GLY A N 1
ATOM 697 C CA . GLY A 1 98 ? -7.910 -5.572 7.604 1.00 71.25 98 GLY A CA 1
ATOM 698 C C . GLY A 1 98 ? -8.092 -7.095 7.661 1.00 71.25 98 GLY A C 1
ATOM 699 O O . GLY A 1 98 ? -8.691 -7.711 6.782 1.00 71.25 98 GLY A O 1
ATOM 700 N N . ALA A 1 99 ? -7.499 -7.712 8.687 1.00 66.62 99 ALA A N 1
ATOM 701 C CA . ALA A 1 99 ? -7.480 -9.162 8.896 1.00 66.62 99 ALA A CA 1
ATOM 702 C C . ALA A 1 99 ? -8.495 -9.597 9.970 1.00 66.62 99 ALA A C 1
ATOM 704 O O . ALA A 1 99 ? -8.894 -8.799 10.815 1.00 66.62 99 ALA A O 1
ATOM 705 N N . ASN A 1 100 ? -8.888 -10.877 9.962 1.00 66.62 100 ASN A N 1
ATOM 706 C CA . ASN A 1 100 ? -9.752 -11.493 10.983 1.00 66.62 100 ASN A CA 1
ATOM 707 C C . ASN A 1 100 ? -11.126 -10.813 11.184 1.00 66.62 100 ASN A C 1
ATOM 709 O O . ASN A 1 100 ? -11.641 -10.775 12.296 1.00 66.62 100 ASN A O 1
ATOM 713 N N . GLY A 1 101 ? -11.728 -10.266 10.120 1.00 60.56 101 GLY A N 1
ATOM 714 C CA . GLY A 1 101 ? -13.056 -9.639 10.199 1.00 60.56 101 GLY A CA 1
ATOM 715 C C . GLY A 1 101 ? -13.072 -8.247 10.842 1.00 60.56 101 GLY A C 1
ATOM 716 O O . GLY A 1 101 ? -14.150 -7.728 11.131 1.00 60.56 101 GLY A O 1
ATOM 717 N N . ALA A 1 102 ? -11.902 -7.634 11.054 1.00 69.81 102 ALA A N 1
ATOM 718 C CA . ALA A 1 102 ? -11.806 -6.227 11.418 1.00 69.81 102 ALA A CA 1
ATOM 719 C C . ALA A 1 102 ? -12.266 -5.319 10.266 1.00 69.81 102 ALA A C 1
ATOM 721 O O . ALA A 1 102 ? -12.008 -5.600 9.095 1.00 69.81 102 ALA A O 1
ATOM 722 N N . VAL A 1 103 ? -12.958 -4.234 10.606 1.00 73.00 103 VAL A N 1
ATOM 723 C CA . VAL A 1 103 ? -13.364 -3.158 9.697 1.00 73.00 103 VAL A CA 1
ATOM 724 C C . VAL A 1 103 ? -12.829 -1.837 10.251 1.00 73.00 103 VAL A C 1
ATOM 726 O O . VAL A 1 103 ? -12.807 -1.623 11.463 1.00 73.00 103 VAL A O 1
ATOM 729 N N . LEU A 1 104 ? -12.366 -0.954 9.361 1.00 75.19 104 LEU A N 1
ATOM 730 C CA . LEU A 1 104 ? -12.003 0.415 9.722 1.00 75.19 104 LEU A CA 1
ATOM 731 C C . LEU A 1 104 ? -13.285 1.226 9.877 1.00 75.19 104 LEU A C 1
ATOM 733 O O . LEU A 1 104 ? -13.981 1.469 8.891 1.00 75.19 104 LEU A O 1
ATOM 737 N N . TYR A 1 105 ? -13.572 1.685 11.086 1.00 70.81 105 TYR A N 1
ATOM 738 C CA . TYR A 1 105 ? -14.628 2.660 11.318 1.00 70.81 105 TYR A CA 1
ATOM 739 C C . TYR A 1 105 ? -14.020 4.061 11.355 1.00 70.81 105 TYR A C 1
ATOM 741 O O . TYR A 1 105 ? -12.944 4.271 11.918 1.00 70.81 105 TYR A O 1
ATOM 749 N N . SER A 1 106 ? -14.713 5.028 10.753 1.00 66.50 106 SER A N 1
ATOM 750 C CA . SER A 1 106 ? -14.353 6.445 10.814 1.00 66.50 106 SER A CA 1
ATOM 751 C C . SER A 1 106 ? -15.571 7.261 11.219 1.00 66.50 106 SER A C 1
ATOM 753 O O . SER A 1 106 ? -16.648 7.096 10.648 1.00 66.50 106 SER A O 1
ATOM 755 N N . ASN A 1 107 ? -15.401 8.154 12.193 1.00 60.72 107 ASN A N 1
ATOM 756 C CA . ASN A 1 107 ? -16.439 9.100 12.615 1.00 60.72 107 ASN A CA 1
ATOM 757 C C . ASN A 1 107 ? -16.174 10.534 12.122 1.00 60.72 107 ASN A C 1
ATOM 759 O O . ASN A 1 107 ? -16.745 11.484 12.650 1.00 60.72 107 ASN A O 1
ATOM 763 N N . GLY A 1 108 ? -15.275 10.698 11.145 1.00 58.84 108 GLY A N 1
ATOM 764 C CA . GLY A 1 108 ? -14.866 12.004 10.620 1.00 58.84 108 GLY A CA 1
ATOM 765 C C . GLY A 1 108 ? -13.772 12.719 11.423 1.00 58.84 108 GLY A C 1
ATOM 766 O O . GLY A 1 108 ? -13.197 13.670 10.902 1.00 58.84 108 GLY A O 1
ATOM 767 N N . THR A 1 109 ? -13.426 12.248 12.628 1.00 66.62 109 THR A N 1
ATOM 768 C CA . THR A 1 109 ? -12.355 12.826 13.469 1.00 66.62 109 THR A CA 1
ATOM 769 C C . THR A 1 109 ? -11.236 11.826 13.746 1.00 66.62 109 THR A C 1
ATOM 771 O O . THR A 1 109 ? -10.060 12.182 13.719 1.00 66.62 109 THR A O 1
ATOM 774 N N . VAL A 1 110 ? -11.581 10.562 13.997 1.00 53.72 110 VAL A N 1
ATOM 775 C CA . VAL A 1 110 ? -10.618 9.491 14.284 1.00 53.72 110 VAL A CA 1
ATOM 776 C C . VAL A 1 110 ? -11.029 8.238 13.520 1.00 53.72 110 VAL A C 1
ATOM 778 O O . VAL A 1 110 ? -12.215 8.021 13.259 1.00 53.72 110 VAL A O 1
ATOM 781 N N . SER A 1 111 ? -10.047 7.418 13.154 1.00 72.75 111 SER A N 1
ATOM 782 C CA . SER A 1 111 ? -10.288 6.100 12.563 1.00 72.75 111 SER A CA 1
ATOM 783 C C . SER A 1 111 ? -9.744 5.021 13.492 1.00 72.75 111 SER A C 1
ATOM 785 O O . SER A 1 111 ? -8.643 5.174 14.021 1.00 72.75 111 SER A O 1
ATOM 787 N N . TYR A 1 112 ? -10.509 3.951 13.699 1.00 69.88 112 TYR A N 1
ATOM 788 C CA . TYR A 1 112 ? -10.124 2.834 14.563 1.00 69.88 112 TYR A CA 1
ATOM 789 C C . TYR A 1 112 ? -10.500 1.492 13.929 1.00 69.88 112 TYR A C 1
ATOM 791 O O . TYR A 1 112 ? -11.457 1.393 13.159 1.00 69.88 112 TYR A O 1
ATOM 799 N N . TRP A 1 113 ? -9.713 0.465 14.240 1.00 71.69 113 TRP A N 1
ATOM 800 C CA . TRP A 1 113 ? -9.964 -0.910 13.817 1.00 71.69 113 TRP A CA 1
ATOM 801 C C . TRP A 1 113 ? -10.830 -1.608 14.859 1.00 71.69 113 TRP A C 1
ATOM 803 O O . TRP A 1 113 ? -10.440 -1.655 16.023 1.00 71.69 113 TRP A O 1
ATOM 813 N N . ASP A 1 114 ? -11.966 -2.163 14.444 1.00 68.00 114 ASP A N 1
ATOM 814 C CA . ASP A 1 114 ? -12.817 -2.978 15.315 1.00 68.00 114 ASP A CA 1
ATOM 815 C C . ASP A 1 114 ? -13.287 -4.237 14.586 1.00 68.00 114 ASP A C 1
ATOM 817 O O . ASP A 1 114 ? -13.525 -4.222 13.376 1.00 68.00 114 ASP A O 1
ATOM 821 N N . ILE A 1 115 ? -13.374 -5.348 15.313 1.00 66.19 115 ILE A N 1
ATOM 822 C CA . ILE A 1 115 ? -13.837 -6.629 14.780 1.00 66.19 115 ILE A CA 1
ATOM 823 C C . ILE A 1 115 ? -15.353 -6.557 14.687 1.00 66.19 115 ILE A C 1
ATOM 825 O O . ILE A 1 115 ? -16.018 -6.161 15.639 1.00 66.19 115 ILE A O 1
ATOM 829 N N . LEU A 1 116 ? -15.906 -6.940 13.536 1.00 60.31 116 LEU A N 1
ATOM 830 C CA . LEU A 1 116 ? -17.341 -6.935 13.263 1.00 60.31 116 LEU A CA 1
ATOM 831 C C . LEU A 1 116 ? -18.082 -7.923 14.189 1.00 60.31 116 LEU A C 1
ATOM 833 O O . LEU A 1 116 ? -18.454 -9.023 13.788 1.00 60.31 116 LEU A O 1
ATOM 837 N N . SER A 1 117 ? -18.289 -7.558 15.453 1.00 52.00 117 SER A N 1
ATOM 838 C CA . SER A 1 117 ? -19.169 -8.283 16.359 1.00 52.00 117 SER A CA 1
ATOM 839 C C . SER A 1 117 ? -20.606 -7.872 16.040 1.00 52.00 117 SER A C 1
ATOM 841 O O . SER A 1 117 ? -21.081 -6.807 16.404 1.00 52.00 117 SER A O 1
ATOM 843 N N . VAL A 1 118 ? -21.245 -8.705 15.219 1.00 41.91 118 VAL A N 1
ATOM 844 C CA . VAL A 1 118 ? -22.693 -8.928 15.086 1.00 41.91 118 VAL A CA 1
ATOM 845 C C . VAL A 1 118 ? -23.602 -7.711 15.341 1.00 41.91 118 VAL A C 1
ATOM 847 O O . VAL A 1 118 ? -23.873 -7.299 16.465 1.00 41.91 118 VAL A O 1
ATOM 850 N N . GLN A 1 119 ? -24.175 -7.225 14.241 1.00 53.19 119 GLN A N 1
ATOM 851 C CA . GLN A 1 119 ? -25.430 -6.482 14.144 1.00 53.19 119 GLN A CA 1
ATOM 852 C C . GLN A 1 119 ? -26.406 -6.746 15.313 1.00 53.19 119 GLN A C 1
ATOM 854 O O . GLN A 1 119 ? -27.007 -7.812 15.404 1.00 53.19 119 GLN A O 1
ATOM 859 N N . GLY A 1 120 ? -26.627 -5.726 16.147 1.00 38.53 120 GLY A N 1
ATOM 860 C CA . GLY A 1 120 ? -27.771 -5.644 17.058 1.00 38.53 120 GLY A CA 1
ATOM 861 C C . GLY A 1 120 ? -27.445 -5.841 18.539 1.00 38.53 120 GLY A C 1
ATOM 862 O O . GLY A 1 120 ? -27.440 -6.951 19.051 1.00 38.53 120 GLY A O 1
ATOM 863 N N . GLY A 1 121 ? -27.319 -4.729 19.267 1.00 43.66 121 GLY A N 1
ATOM 864 C CA . GLY A 1 121 ? -27.684 -4.701 20.686 1.00 43.66 121 GLY A CA 1
ATOM 865 C C . GLY A 1 121 ? -26.707 -5.325 21.685 1.00 43.66 121 GLY A C 1
ATOM 866 O O . GLY A 1 121 ? -27.160 -5.741 22.751 1.00 43.66 121 GLY A O 1
ATOM 867 N N . ALA A 1 122 ? -25.401 -5.344 21.408 1.00 45.84 122 ALA A N 1
ATOM 868 C CA . ALA A 1 122 ? -24.391 -5.663 22.418 1.00 45.84 122 ALA A CA 1
ATOM 869 C C . ALA A 1 122 ? -24.352 -4.554 23.489 1.00 45.84 122 ALA A C 1
ATOM 871 O O . ALA A 1 122 ? -23.598 -3.587 23.405 1.00 45.84 122 ALA A O 1
ATOM 872 N N . GLY A 1 123 ? -25.243 -4.660 24.478 1.00 50.91 123 GLY A N 1
ATOM 873 C CA . GLY A 1 123 ? -25.151 -3.877 25.701 1.00 50.91 123 GLY A CA 1
ATOM 874 C C . GLY A 1 123 ? -23.813 -4.175 26.364 1.00 50.91 123 GLY A C 1
ATOM 875 O O . GLY A 1 123 ? -23.372 -5.315 26.384 1.00 50.91 123 GLY A O 1
ATOM 876 N N . TYR A 1 124 ? -23.145 -3.158 26.885 1.00 52.94 124 TYR A N 1
ATOM 877 C CA . TYR A 1 124 ? -21.935 -3.360 27.664 1.00 52.94 124 TYR A CA 1
ATOM 878 C C . TYR A 1 124 ? -22.274 -4.237 28.885 1.00 52.94 124 TYR A C 1
ATOM 880 O O . TYR A 1 124 ? -23.080 -3.844 29.732 1.00 52.94 124 TYR A O 1
ATOM 888 N N . TYR A 1 125 ? -21.725 -5.450 28.952 1.00 52.53 125 TYR A N 1
ATOM 889 C CA . TYR A 1 125 ? -21.956 -6.391 30.051 1.00 52.53 125 TYR A CA 1
ATOM 890 C C . TYR A 1 125 ? -20.751 -6.360 30.992 1.00 52.53 125 TYR A C 1
ATOM 892 O O . TYR A 1 125 ? -19.629 -6.576 30.548 1.00 52.53 125 TYR A O 1
ATOM 900 N N . LYS A 1 126 ? -20.973 -6.145 32.294 1.00 51.66 126 LYS A N 1
ATOM 901 C CA . LYS A 1 126 ? -20.000 -6.529 33.327 1.00 51.66 126 LYS A CA 1
ATOM 902 C C . LYS A 1 126 ? -20.429 -7.893 33.863 1.00 51.66 126 LYS A C 1
ATOM 904 O O . LYS A 1 126 ? -21.546 -8.011 34.359 1.00 51.66 126 LYS A O 1
ATOM 909 N N . GLY A 1 127 ? -19.576 -8.913 33.748 1.00 48.16 127 GLY A N 1
ATOM 910 C CA . GLY A 1 127 ? -19.848 -10.230 34.348 1.00 48.16 127 GLY A CA 1
ATOM 911 C C . GLY A 1 127 ? -19.462 -11.465 33.537 1.00 48.16 127 GLY A C 1
ATOM 912 O O . GLY A 1 127 ? -19.505 -12.552 34.099 1.00 48.16 127 GLY A O 1
ATOM 913 N N . ASN A 1 128 ? -19.027 -11.328 32.279 1.00 42.44 128 ASN A N 1
ATOM 914 C CA . ASN A 1 128 ? -18.458 -12.441 31.513 1.00 42.44 128 ASN A CA 1
ATOM 915 C C . ASN A 1 128 ? -17.116 -11.987 30.905 1.00 42.44 128 ASN A C 1
ATOM 917 O O . ASN A 1 128 ? -17.094 -11.120 30.035 1.00 42.44 128 ASN A O 1
ATOM 921 N N . ASP A 1 129 ? -16.011 -12.535 31.416 1.00 42.38 129 ASP A N 1
ATOM 922 C CA . ASP A 1 129 ? -14.653 -12.516 30.843 1.00 42.38 129 ASP A CA 1
ATOM 923 C C . ASP A 1 129 ? -14.070 -11.161 30.382 1.00 42.38 129 ASP A C 1
ATOM 925 O O . ASP A 1 129 ? -13.476 -11.041 29.313 1.00 42.38 129 ASP A O 1
ATOM 929 N N . GLY A 1 130 ? -14.132 -10.140 31.243 1.00 44.97 130 GLY A N 1
ATOM 930 C CA . GLY A 1 130 ? -13.116 -9.073 31.232 1.00 44.97 130 GLY A CA 1
ATOM 931 C C . GLY A 1 130 ? -13.321 -7.879 30.290 1.00 44.97 130 GLY A C 1
ATOM 932 O O . GLY A 1 130 ? -12.394 -7.082 30.150 1.00 44.97 130 GLY A O 1
ATOM 933 N N . ALA A 1 131 ? -14.502 -7.678 29.700 1.00 48.44 131 ALA A N 1
ATOM 934 C CA . ALA A 1 131 ? -14.815 -6.437 28.982 1.00 48.44 131 ALA A CA 1
ATOM 935 C C . ALA A 1 131 ? -15.559 -5.431 29.888 1.00 48.44 131 ALA A C 1
ATOM 937 O O . ALA A 1 131 ? -16.640 -5.715 30.396 1.00 48.44 131 ALA A O 1
ATOM 938 N N . ILE A 1 132 ? -14.980 -4.243 30.094 1.00 48.69 132 ILE A N 1
ATOM 939 C CA . ILE A 1 132 ? -15.632 -3.090 30.742 1.00 48.69 132 ILE A CA 1
ATOM 940 C C . ILE A 1 132 ? -16.190 -2.195 29.631 1.00 48.69 132 ILE A C 1
ATOM 942 O O . ILE A 1 132 ? -15.524 -1.991 28.617 1.00 48.69 132 ILE A O 1
ATOM 946 N N . GLY A 1 133 ? -17.412 -1.683 29.792 1.00 53.31 133 GLY A N 1
ATOM 947 C CA . GLY A 1 133 ? -17.990 -0.764 28.810 1.00 53.31 133 GLY A CA 1
ATOM 948 C C . GLY A 1 133 ? -17.285 0.590 28.727 1.00 53.31 133 GLY A C 1
ATOM 949 O O . GLY A 1 133 ? -16.474 0.937 29.580 1.00 53.31 133 GLY A O 1
ATOM 950 N N . ASP A 1 134 ? -17.610 1.352 27.681 1.00 51.19 134 ASP A N 1
ATOM 951 C CA . ASP A 1 134 ? -17.043 2.680 27.413 1.00 51.19 134 ASP A CA 1
ATOM 952 C C . ASP A 1 134 ? -17.206 3.632 28.616 1.00 51.19 134 ASP A C 1
ATOM 954 O O . ASP A 1 134 ? -18.324 3.958 29.026 1.00 51.19 134 ASP A O 1
ATOM 958 N N . ALA A 1 135 ? -16.073 4.105 29.150 1.00 50.38 135 ALA A N 1
ATOM 959 C CA . ALA A 1 135 ? -15.990 4.993 30.311 1.00 50.38 135 ALA A CA 1
ATOM 960 C C . ALA A 1 135 ? -16.701 6.346 30.113 1.00 50.38 135 ALA A C 1
ATOM 962 O O . ALA A 1 135 ? -16.985 7.034 31.090 1.00 50.38 135 ALA A O 1
ATOM 963 N N . ASN A 1 136 ? -17.013 6.731 28.871 1.00 49.69 136 ASN A N 1
ATOM 964 C CA . ASN A 1 136 ? -17.714 7.979 28.562 1.00 49.69 136 ASN A CA 1
ATOM 965 C C . ASN A 1 136 ? -19.246 7.828 28.520 1.00 49.69 136 ASN A C 1
ATOM 967 O O . ASN A 1 136 ? -19.957 8.828 28.444 1.00 49.69 136 ASN A O 1
ATOM 971 N N . ASN A 1 137 ? -19.772 6.600 28.601 1.00 52.69 137 ASN A N 1
ATOM 972 C CA . ASN A 1 137 ? -21.204 6.289 28.527 1.00 52.69 137 ASN A CA 1
ATOM 973 C C . ASN A 1 137 ? -21.774 5.806 29.878 1.00 52.69 137 ASN A C 1
ATOM 975 O O . ASN A 1 137 ? -22.566 4.865 29.943 1.00 52.69 137 ASN A O 1
ATOM 979 N N . VAL A 1 138 ? -21.418 6.504 30.964 1.00 48.94 138 VAL A N 1
ATOM 980 C CA . VAL A 1 138 ? -21.812 6.225 32.368 1.00 48.94 138 VAL A CA 1
ATOM 981 C C . VAL A 1 138 ? -23.326 6.229 32.643 1.00 48.94 138 VAL A C 1
ATOM 983 O O . VAL A 1 138 ? -23.773 5.782 33.694 1.00 48.94 138 VAL A O 1
ATOM 986 N N . ASN A 1 139 ? -24.139 6.695 31.693 1.00 50.19 139 ASN A N 1
ATOM 987 C CA . ASN A 1 139 ? -25.601 6.690 31.801 1.00 50.19 139 ASN A CA 1
ATOM 988 C C . ASN A 1 139 ? -26.253 5.392 31.291 1.00 50.19 139 ASN A C 1
ATOM 990 O O . ASN A 1 139 ? -27.472 5.251 31.395 1.00 50.19 139 ASN A O 1
ATOM 994 N N . ASN A 1 140 ? -25.488 4.460 30.711 1.00 51.88 140 ASN A N 1
ATOM 995 C CA . ASN A 1 140 ? -26.035 3.191 30.241 1.00 51.88 140 ASN A CA 1
ATOM 996 C C . ASN A 1 140 ? -26.175 2.187 31.394 1.00 51.88 140 ASN A C 1
ATOM 998 O O . ASN A 1 140 ? -25.364 2.157 32.318 1.00 51.88 140 ASN A O 1
ATOM 1002 N N . ILE A 1 141 ? -27.205 1.347 31.323 1.00 57.97 141 ILE A N 1
ATOM 1003 C CA . ILE A 1 141 ? -27.416 0.267 32.283 1.00 57.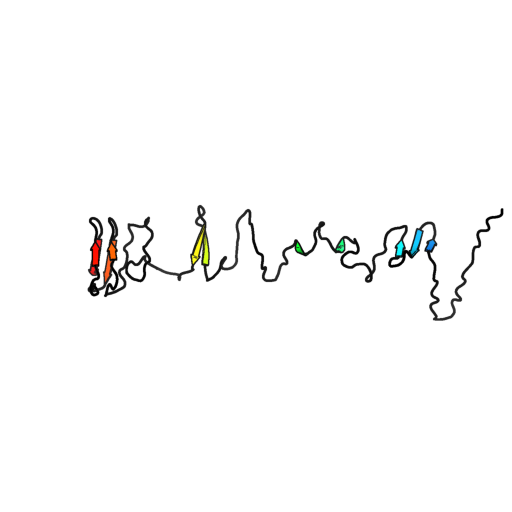97 141 ILE A CA 1
ATOM 1004 C C . ILE A 1 141 ? -26.586 -0.936 31.825 1.00 57.97 141 ILE A C 1
ATOM 1006 O O . ILE A 1 141 ? -26.907 -1.573 30.819 1.00 57.97 141 ILE A O 1
ATOM 1010 N N . PHE A 1 142 ? -25.541 -1.275 32.575 1.00 70.12 142 PHE A N 1
ATOM 1011 C CA . PHE A 1 142 ? -24.801 -2.521 32.396 1.00 70.12 142 PHE A CA 1
ATOM 1012 C C . PHE A 1 142 ? -25.715 -3.708 32.725 1.00 70.12 142 PHE A C 1
ATOM 1014 O O . PHE A 1 142 ? -26.377 -3.726 33.762 1.00 70.12 142 PHE A O 1
ATOM 1021 N N . ARG A 1 143 ? -25.786 -4.724 31.867 1.00 68.94 143 ARG A N 1
ATOM 1022 C CA . ARG A 1 143 ? -26.531 -5.953 32.194 1.00 68.94 143 ARG A CA 1
ATOM 1023 C C . ARG A 1 143 ? -25.581 -6.970 32.827 1.00 68.94 143 ARG A C 1
ATOM 1025 O O . ARG A 1 143 ? -24.510 -7.224 32.284 1.00 68.94 143 ARG A O 1
ATOM 1032 N N . ILE A 1 144 ? -25.978 -7.558 33.950 1.00 75.62 144 ILE A N 1
ATOM 1033 C CA . ILE A 1 144 ? -25.363 -8.757 34.523 1.00 75.62 144 ILE A CA 1
ATOM 1034 C C . ILE A 1 144 ? -26.120 -9.934 33.908 1.00 75.62 144 ILE A C 1
ATOM 1036 O O . ILE A 1 144 ? -27.286 -10.156 34.225 1.00 75.62 144 ILE A O 1
ATOM 1040 N N . ASN A 1 145 ? -25.491 -10.639 32.968 1.00 72.44 145 ASN A N 1
ATOM 1041 C CA . ASN A 1 145 ? -26.141 -11.684 32.166 1.00 72.44 145 ASN A CA 1
ATOM 1042 C C . ASN A 1 145 ? -25.832 -13.104 32.674 1.00 72.44 145 ASN A C 1
ATOM 1044 O O . ASN A 1 145 ? -25.770 -14.058 31.902 1.00 72.44 145 ASN A O 1
ATOM 1048 N N . THR A 1 146 ? -25.577 -13.225 33.974 1.00 72.44 146 THR A N 1
ATOM 1049 C CA . THR A 1 146 ? -25.337 -14.493 34.659 1.00 72.44 146 THR A CA 1
ATOM 1050 C C . THR A 1 146 ? -26.051 -14.478 36.004 1.00 72.44 146 THR A C 1
ATOM 1052 O O . THR A 1 146 ? -26.133 -13.436 36.657 1.00 72.44 146 THR A O 1
ATOM 1055 N N . ASN A 1 147 ? -26.539 -15.643 36.423 1.00 81.50 147 ASN A N 1
ATOM 1056 C CA . ASN A 1 147 ? -27.150 -15.836 37.738 1.00 81.50 147 ASN A CA 1
ATOM 1057 C C . ASN A 1 147 ? -26.109 -16.249 38.790 1.00 81.50 147 ASN A C 1
ATOM 1059 O O . ASN A 1 147 ? -26.434 -16.330 39.969 1.00 81.50 147 ASN A O 1
ATOM 1063 N N . GLU A 1 148 ? -24.862 -16.499 38.378 1.00 86.56 148 GLU A N 1
ATOM 1064 C CA . GLU A 1 148 ? -23.739 -16.802 39.261 1.00 86.56 148 GLU A CA 1
ATOM 1065 C C . GLU A 1 148 ? -22.506 -15.991 38.844 1.00 86.56 148 GLU A C 1
ATOM 1067 O O . GLU A 1 148 ? -22.043 -16.070 37.703 1.00 86.56 148 GLU A O 1
ATOM 1072 N N . LEU A 1 149 ? -21.974 -15.198 39.774 1.00 85.81 149 LEU A N 1
ATOM 1073 C CA . LEU A 1 149 ? -20.704 -14.499 39.624 1.00 85.81 149 LEU A CA 1
ATOM 1074 C C . LEU A 1 149 ? -19.575 -15.424 40.076 1.00 85.81 149 LEU A C 1
ATOM 1076 O O . LEU A 1 149 ? -19.466 -15.748 41.255 1.00 85.81 149 LEU A O 1
ATOM 1080 N N . ASN A 1 150 ? -18.712 -15.814 39.142 1.00 84.69 150 ASN A N 1
ATOM 1081 C CA . ASN A 1 150 ? -17.527 -16.646 39.383 1.00 84.69 150 ASN A CA 1
ATOM 1082 C C . ASN A 1 150 ? -16.219 -15.831 39.461 1.00 84.69 150 ASN A C 1
ATOM 1084 O O . ASN A 1 150 ? -15.140 -16.399 39.620 1.00 84.69 150 ASN A O 1
ATOM 1088 N N . ALA A 1 151 ? -16.314 -14.506 39.357 1.00 80.94 151 ALA A N 1
ATOM 1089 C CA . ALA A 1 151 ? -15.198 -13.574 39.417 1.00 80.94 151 ALA A CA 1
ATOM 1090 C C . ALA A 1 151 ? -15.593 -12.329 40.215 1.00 80.94 151 ALA A C 1
ATOM 1092 O O . ALA A 1 151 ? -16.765 -11.949 40.240 1.00 80.94 151 ALA A O 1
ATOM 1093 N N . ASN A 1 152 ? -14.612 -11.681 40.850 1.00 81.94 152 ASN A N 1
ATOM 1094 C CA . ASN A 1 152 ? -14.846 -10.430 41.567 1.00 81.94 152 ASN A CA 1
ATOM 1095 C C . ASN A 1 152 ? -15.323 -9.350 40.593 1.00 81.94 152 ASN A C 1
ATOM 1097 O O . ASN A 1 152 ? -14.674 -9.098 39.576 1.00 81.94 152 ASN A O 1
ATOM 1101 N N . VAL A 1 153 ? -16.427 -8.686 40.924 1.00 82.19 153 VAL A N 1
ATOM 1102 C CA . VAL A 1 153 ? -16.997 -7.607 40.110 1.00 82.19 153 VAL A CA 1
ATOM 1103 C C . VAL A 1 153 ? -17.076 -6.338 40.944 1.00 82.19 153 VAL A C 1
ATOM 1105 O O . VAL A 1 153 ? -17.628 -6.350 42.042 1.00 82.19 153 VAL A O 1
ATOM 1108 N N . THR A 1 154 ? -16.564 -5.233 40.401 1.00 84.50 154 THR A N 1
ATOM 1109 C CA . THR A 1 154 ? -16.694 -3.898 40.996 1.00 84.50 154 THR A CA 1
ATOM 1110 C C . THR A 1 154 ? -17.551 -3.005 40.103 1.00 84.50 154 THR A C 1
ATOM 1112 O O . THR A 1 154 ? -17.238 -2.806 38.923 1.00 84.50 154 THR A O 1
ATOM 1115 N N . PHE A 1 155 ? -18.614 -2.457 40.693 1.00 82.81 155 PHE A N 1
ATOM 1116 C CA . PHE A 1 155 ? -19.415 -1.369 40.143 1.00 82.81 155 PHE A CA 1
ATOM 1117 C C . PHE A 1 155 ? -18.902 -0.055 40.729 1.00 82.81 155 PHE A C 1
ATOM 1119 O O . PHE A 1 155 ? -19.050 0.190 41.929 1.00 82.81 155 PHE A O 1
ATOM 1126 N N . ALA A 1 156 ? -18.248 0.742 39.893 1.00 82.62 156 ALA A N 1
ATOM 1127 C CA . ALA A 1 156 ? -17.596 1.982 40.284 1.00 82.62 156 ALA A CA 1
ATOM 1128 C C . ALA A 1 156 ? -18.598 3.136 40.427 1.00 82.62 156 ALA A C 1
ATOM 1130 O O . ALA A 1 156 ? -19.722 3.070 39.924 1.00 82.62 156 ALA A O 1
ATOM 1131 N N . ASN A 1 157 ? -18.184 4.211 41.100 1.00 81.06 157 ASN A N 1
ATOM 1132 C CA . ASN A 1 157 ? -18.993 5.425 41.243 1.00 81.06 157 ASN A CA 1
ATOM 1133 C C . ASN A 1 157 ? -19.643 5.865 39.908 1.00 81.06 157 ASN A C 1
ATOM 1135 O O . ASN A 1 157 ? -18.967 5.974 38.885 1.00 81.06 157 ASN A O 1
ATOM 1139 N N . ASN A 1 158 ? -20.944 6.173 39.949 1.00 76.06 158 ASN A N 1
ATOM 1140 C CA . ASN A 1 158 ? -21.814 6.543 38.824 1.00 76.06 158 ASN A CA 1
ATOM 1141 C C . ASN A 1 158 ? -22.166 5.427 37.821 1.00 76.06 158 ASN A C 1
ATOM 1143 O O . ASN A 1 158 ? -22.815 5.718 36.819 1.00 76.06 158 ASN A O 1
ATOM 1147 N N . GLU A 1 159 ? -21.809 4.163 38.060 1.00 77.25 159 GLU A N 1
ATOM 1148 C CA . GLU A 1 159 ? -22.258 3.054 37.209 1.00 77.25 159 GLU A CA 1
ATOM 1149 C C . GLU A 1 159 ? -23.662 2.561 37.596 1.00 77.25 159 GLU A C 1
ATOM 1151 O O . GLU A 1 159 ? -23.978 2.403 38.777 1.00 77.25 159 GLU A O 1
ATOM 1156 N N . ASN A 1 160 ? -24.501 2.260 36.597 1.00 78.06 160 ASN A N 1
ATOM 1157 C CA . ASN A 1 160 ? -25.819 1.647 36.792 1.00 78.06 160 ASN A CA 1
ATOM 1158 C C . ASN A 1 160 ? -25.836 0.239 36.190 1.00 78.06 160 ASN A C 1
ATOM 1160 O O . ASN A 1 160 ? -25.481 0.076 35.028 1.00 78.06 160 ASN A O 1
ATOM 1164 N N . ALA A 1 161 ? -26.293 -0.771 36.928 1.00 81.56 161 ALA A N 1
ATOM 1165 C CA . ALA A 1 161 ? -26.412 -2.140 36.434 1.00 81.56 161 ALA A CA 1
ATOM 1166 C C . ALA A 1 161 ? -27.785 -2.767 36.716 1.00 81.56 161 ALA A C 1
ATOM 1168 O O . ALA A 1 161 ? -28.493 -2.360 37.637 1.00 81.56 161 ALA A O 1
ATOM 1169 N N . SER A 1 162 ? -28.152 -3.781 35.929 1.00 84.19 162 SER A N 1
ATOM 1170 C CA . SER A 1 162 ? -29.356 -4.594 36.127 1.00 84.19 162 SER A CA 1
ATOM 1171 C C . SER A 1 162 ? -29.076 -6.090 35.958 1.00 84.19 162 SER A C 1
ATOM 1173 O O . SER A 1 162 ? -28.268 -6.461 35.110 1.00 84.19 162 SER A O 1
ATOM 1175 N N . ALA A 1 163 ? -29.751 -6.936 36.732 1.00 83.12 163 ALA A N 1
ATOM 1176 C CA . ALA A 1 163 ? -29.728 -8.397 36.622 1.00 83.12 163 ALA A CA 1
ATOM 1177 C C . ALA A 1 163 ? -31.156 -8.957 36.582 1.00 83.12 163 ALA A C 1
ATOM 1179 O O . ALA A 1 163 ? -32.091 -8.264 36.974 1.00 83.12 163 ALA A O 1
ATOM 1180 N N . THR A 1 164 ? -31.328 -10.203 36.141 1.00 83.31 164 THR A N 1
ATOM 1181 C CA . THR A 1 164 ? -32.609 -10.928 36.201 1.00 83.31 164 THR A CA 1
ATOM 1182 C C . THR A 1 164 ? -32.464 -12.141 37.110 1.00 83.31 164 THR A C 1
ATOM 1184 O O . THR A 1 164 ? -31.610 -12.987 36.861 1.00 83.31 164 THR A O 1
ATOM 1187 N N . GLY A 1 165 ? -33.315 -12.253 38.132 1.00 77.06 165 GLY A N 1
ATOM 1188 C CA . GLY A 1 165 ? -33.258 -13.354 39.097 1.00 77.06 165 GLY A CA 1
ATOM 1189 C C . GLY A 1 165 ? -32.116 -13.228 40.119 1.00 77.06 165 GLY A C 1
ATOM 1190 O O . GLY A 1 165 ? -31.351 -12.263 40.093 1.00 77.06 165 GLY A O 1
ATOM 1191 N N . PRO A 1 166 ? -32.013 -14.166 41.081 1.00 86.75 166 PRO A N 1
ATOM 1192 C CA . PRO A 1 166 ? -31.040 -14.048 42.159 1.00 86.75 166 PRO A CA 1
ATOM 1193 C C . PRO A 1 166 ? -29.616 -14.038 41.598 1.00 86.75 166 PRO A C 1
ATOM 1195 O O . PRO A 1 166 ? -29.257 -14.885 40.784 1.00 86.75 166 PRO A O 1
ATOM 1198 N N . ILE A 1 167 ? -28.800 -13.102 42.081 1.00 88.88 167 ILE A N 1
ATOM 1199 C CA . ILE A 1 167 ? -27.357 -13.113 41.847 1.00 88.88 167 ILE A CA 1
ATOM 1200 C C . ILE A 1 167 ? -26.724 -14.001 42.919 1.00 88.88 167 ILE A C 1
ATOM 1202 O O . ILE A 1 167 ? -26.742 -13.664 44.104 1.00 88.88 167 ILE A O 1
ATOM 1206 N N . VAL A 1 168 ? -26.162 -15.132 42.505 1.00 89.69 168 VAL A N 1
ATOM 1207 C CA . VAL A 1 168 ? -25.354 -16.015 43.350 1.00 89.69 168 VAL A CA 1
ATOM 1208 C C . VAL A 1 168 ? -23.893 -15.579 43.265 1.00 89.69 168 VAL A C 1
ATOM 1210 O O . VAL A 1 168 ? -23.392 -15.279 42.185 1.00 89.69 168 VAL A O 1
ATOM 1213 N N . LEU A 1 169 ? -23.195 -15.537 44.400 1.00 90.81 169 LEU A N 1
ATOM 1214 C CA . LEU A 1 169 ? -21.747 -15.335 44.430 1.00 90.81 169 LEU A CA 1
ATOM 1215 C C . LEU A 1 169 ? -21.063 -16.691 44.579 1.00 90.81 169 LEU A C 1
ATOM 1217 O O . LEU A 1 169 ? -21.382 -17.445 45.501 1.00 90.81 169 LEU A O 1
ATOM 1221 N N . GLY A 1 170 ? -20.113 -16.981 43.694 1.00 88.25 170 GLY A N 1
ATOM 1222 C CA . GLY A 1 170 ? -19.228 -18.129 43.825 1.00 88.25 170 GLY A CA 1
ATOM 1223 C C . GLY A 1 170 ? -18.390 -18.056 45.105 1.00 88.25 170 GLY A C 1
ATOM 1224 O O . GLY A 1 170 ? -18.242 -17.004 45.737 1.00 88.25 170 GLY A O 1
ATOM 1225 N N . ALA A 1 171 ? -17.814 -19.189 45.509 1.00 92.44 171 ALA A N 1
ATOM 1226 C CA . ALA A 1 171 ? -16.944 -19.234 46.680 1.00 92.44 171 ALA A CA 1
ATOM 1227 C C . ALA A 1 171 ? -15.777 -18.239 46.530 1.00 92.44 171 ALA A C 1
ATOM 1229 O O . ALA A 1 171 ? -15.106 -18.214 45.501 1.00 92.44 171 ALA A O 1
ATOM 1230 N N . SER A 1 172 ? -15.541 -17.422 47.561 1.00 90.06 172 SER A N 1
ATOM 1231 C CA . SER A 1 172 ? -14.495 -16.384 47.575 1.00 90.06 172 SER A CA 1
ATOM 1232 C C . SER A 1 172 ? -14.657 -15.263 46.533 1.00 90.06 172 SER A C 1
ATOM 1234 O O . SER A 1 172 ? -13.707 -14.512 46.314 1.00 90.06 172 SER A O 1
ATOM 1236 N N . VAL A 1 173 ? -15.846 -15.108 45.940 1.00 90.50 173 VAL A N 1
ATOM 1237 C CA . VAL A 1 173 ? -16.169 -14.005 45.027 1.00 90.50 173 VAL A CA 1
ATOM 1238 C C . VAL A 1 173 ? -16.769 -12.829 45.789 1.00 90.50 173 VAL A C 1
ATOM 1240 O O . VAL A 1 173 ? -17.669 -12.991 46.615 1.00 90.50 173 VAL A O 1
ATOM 1243 N N . THR A 1 174 ? -16.300 -11.624 45.477 1.00 88.50 174 THR A N 1
ATOM 1244 C CA . THR A 1 174 ? -16.866 -10.373 45.976 1.00 88.50 174 THR A CA 1
ATOM 1245 C C . THR A 1 174 ? -17.576 -9.599 44.872 1.00 88.50 174 THR A C 1
ATOM 1247 O O . THR A 1 174 ? -17.071 -9.417 43.764 1.00 88.50 174 THR A O 1
ATOM 1250 N N . MET A 1 175 ? -18.761 -9.096 45.206 1.00 89.69 175 MET A N 1
ATOM 1251 C CA . MET A 1 175 ? -19.454 -8.074 44.433 1.00 89.69 175 MET A CA 1
ATOM 1252 C C . MET A 1 175 ? -19.333 -6.751 45.191 1.00 89.69 175 MET A C 1
ATOM 1254 O O . MET A 1 175 ? -19.935 -6.583 46.251 1.00 89.69 175 MET A O 1
ATOM 1258 N N . THR A 1 176 ? -18.536 -5.825 44.666 1.00 89.75 176 THR A N 1
ATOM 1259 C CA . THR A 1 176 ? -18.303 -4.507 45.265 1.00 89.75 176 THR A CA 1
ATOM 1260 C C . THR A 1 176 ? -19.173 -3.471 44.564 1.00 89.75 176 THR A C 1
ATOM 1262 O O . THR A 1 176 ? -19.082 -3.307 43.350 1.00 89.75 176 THR A O 1
ATOM 1265 N N . ILE A 1 177 ? -19.999 -2.752 45.323 1.00 89.94 177 ILE A N 1
ATOM 1266 C CA . ILE A 1 177 ? -20.783 -1.611 44.835 1.00 89.94 177 ILE A CA 1
ATOM 1267 C C . ILE A 1 177 ? -20.239 -0.368 45.534 1.00 89.94 177 ILE A C 1
ATOM 1269 O O . ILE A 1 177 ? -20.416 -0.208 46.742 1.00 89.94 177 ILE A O 1
ATOM 1273 N N . GLU A 1 178 ? -19.533 0.485 44.798 1.00 91.12 178 GLU A N 1
ATOM 1274 C CA . GLU A 1 178 ? -18.982 1.722 45.348 1.00 91.12 178 GLU A CA 1
ATOM 1275 C C . GLU A 1 178 ? -20.080 2.757 45.629 1.00 91.12 178 GLU A C 1
ATOM 1277 O O . GLU A 1 178 ? -21.157 2.755 45.026 1.00 91.12 178 GLU A O 1
ATOM 1282 N N . THR A 1 179 ? -19.795 3.691 46.538 1.00 89.88 179 THR A N 1
ATOM 1283 C CA . THR A 1 179 ? -20.677 4.830 46.813 1.00 89.88 179 THR A CA 1
ATOM 1284 C C . THR A 1 179 ? -20.962 5.598 45.521 1.00 89.88 179 THR A C 1
ATOM 1286 O O . THR A 1 179 ? -20.045 6.131 44.904 1.00 89.88 179 THR A O 1
ATOM 1289 N N . GLY A 1 180 ? -22.240 5.669 45.134 1.00 81.56 180 GLY A N 1
ATOM 1290 C CA . GLY A 1 180 ? -22.697 6.337 43.909 1.00 81.56 180 GLY A CA 1
ATOM 1291 C C . GLY A 1 180 ? -23.000 5.394 42.739 1.00 81.56 180 GLY A C 1
ATOM 1292 O O . GLY A 1 180 ? -23.618 5.831 41.771 1.00 81.56 180 GLY A O 1
ATOM 1293 N N . ALA A 1 181 ? -22.644 4.111 42.836 1.00 85.69 181 ALA A N 1
ATOM 1294 C CA . ALA A 1 181 ? -23.104 3.077 41.912 1.00 85.69 181 ALA A CA 1
ATOM 1295 C C . ALA A 1 181 ? -24.523 2.589 42.267 1.00 85.69 181 ALA A C 1
ATOM 1297 O O . ALA A 1 181 ? -24.984 2.721 43.407 1.00 85.69 181 ALA A O 1
ATOM 1298 N N . ARG A 1 182 ? -25.228 1.995 41.298 1.00 86.00 182 ARG A N 1
ATOM 1299 C CA . ARG A 1 182 ? -26.549 1.375 41.492 1.00 86.00 182 ARG A CA 1
ATOM 1300 C C . ARG A 1 182 ? -26.613 0.027 40.789 1.00 86.00 182 ARG A C 1
ATOM 1302 O O . ARG A 1 182 ? -26.274 -0.069 39.616 1.00 86.00 182 ARG A O 1
ATOM 1309 N N . VAL A 1 183 ? -27.122 -0.997 41.470 1.00 86.88 183 VAL A N 1
ATOM 1310 C CA . VAL A 1 183 ? -27.430 -2.300 40.861 1.00 86.88 183 VAL A CA 1
ATOM 1311 C C . VAL A 1 183 ? -28.873 -2.667 41.181 1.00 86.88 183 VAL A C 1
ATOM 1313 O O . VAL A 1 183 ? -29.286 -2.596 42.336 1.00 86.88 183 VAL A O 1
ATOM 1316 N N . VAL A 1 184 ? -29.640 -3.039 40.158 1.00 87.12 184 VAL A N 1
ATOM 1317 C CA . VAL A 1 184 ? -31.046 -3.439 40.279 1.00 87.12 184 VAL A CA 1
ATOM 1318 C C . VAL A 1 184 ? -31.184 -4.915 39.926 1.00 87.12 184 VAL A C 1
ATOM 1320 O O . VAL A 1 184 ? -30.768 -5.336 38.854 1.00 87.12 184 VAL A O 1
ATOM 1323 N N . ILE A 1 185 ? -31.785 -5.706 40.807 1.00 88.25 185 ILE A N 1
ATOM 1324 C CA . ILE A 1 185 ? -32.134 -7.101 40.518 1.00 88.25 185 ILE A CA 1
ATOM 1325 C C . ILE A 1 185 ? -33.629 -7.126 40.195 1.00 88.25 185 ILE A C 1
ATOM 1327 O O . ILE A 1 185 ? -34.433 -6.700 41.025 1.00 88.25 185 ILE A O 1
ATOM 1331 N N . LEU A 1 186 ? -33.964 -7.541 38.973 1.00 84.12 186 LEU A N 1
ATOM 1332 C CA . LEU A 1 186 ? -35.321 -7.625 38.429 1.00 84.12 186 LEU A CA 1
ATOM 1333 C C . LEU A 1 186 ? -35.911 -9.027 38.608 1.00 84.12 186 LEU A C 1
ATOM 1335 O O . LEU A 1 186 ? -35.153 -10.019 38.458 1.00 84.12 186 LEU A O 1
#

Secondary structure (DSSP, 8-state):
-------------TTSS-------SEEEETTEEEEE-SS-EEETTEEPP-TTTSSTTSS-GGG-BTTB-GGGSPPSSS----S----SS----SS--SSTTEEEEE-SS-EEEEE---SS----BSSSTTPPPPTT-TTSEEEE--SEE-S-EEE-TT-EEEESS--EEPTT--EEE-TT-EEEE-

Radius of gyration: 41.62 Å; chains: 1; bounding box: 82×33×112 Å

Sequence (186 aa):
MLTGSSTEFLSANSNTTQSAILTVNSISFGGTYLKDVGNNITYNGDIIWTANNDGNGSGLDADLLGGFNSNTYLRTGTNISVANVTISGSLSANGSIGANGAVLYSNGTVSYWDILSVQGGAGYYKGNDGAIGDANNVNNIFRINTNELNANVTFANNENASATGPIVLGASVTMTIETGARVVIL

Foldseek 3Di:
DDPDDDPDDPDDDPPDPDDDDDDDQWDDDPHWMWGDPDQFIDINNHTDDDPSQVDDPSPPCPQPDVNDGPVVDDDPDDDDDDPDDDDPDDDDDPDADDPDQWHWDDPPPDIDTDHPDDDDDPAQEDAPDDGGDDPVPLVGEHEDADLERPAAAEFDASHHYEYEDHRHYDVPHHHHYDVRYYYYYD